Protein AF-A0AAW6RAV6-F1 (afdb_monomer_lite)

pLDDT: mean 85.06, std 20.33, range [26.58, 98.75]

Secondary structure (DSSP, 8-state):
-----------------------PPPP--PPPPS-SSPPPPHHHHHHHHHHT-GGG--SHHHHHHHHHHHHHHH-BTTBGGGHHHHHHHHHHHHHHHHHHTT--S-HHHHHHHHHHHHHHHHHHHHHHHTT----HHHHHHHHHTT-TTS-HHHHHHHHHHIIIIIIHHHHHHHTT--GGGHHHHHHHHHHHHHHHHHHHHHHHHHH----HHHHIIIII--SSS-TTSSTHHHHHHHHHHHHHHHHHHSTTTHHHHHHHHHHHHHHHHHHHHHHHHTT--

Organism: Gordonia rubripertincta (NCBI:txid36822)

Sequence (281 aa):
MNARRALCAGLAAVAVLVGGAGVLTPAANAAPASRCAPASTPETKQRLSELTDPSEIKTFDDARSTISDLRSELSKANNYLGTFPIAFDNILELVGPSIESGIYEDPEWASDLAVEVVRLYVGNLHEYVIGGKPQAHWAQAFALTTACDRSPGRVLLGQIFAHLLVDFPYALENIDTTVGHTRDFYTFGGALVDATPAIVKDVKSTYGVDLGPLFTAWFVGDLIGDSQATTLLFQSTRTAALVNSFGLQNPATRGVTVAEINALFQTSNVALDVMEKLGQI

Radius of gyration: 19.11 Å; chains: 1; bounding box: 49×48×63 Å

Structure (mmCIF, N/CA/C/O backbone):
data_AF-A0AAW6RAV6-F1
#
_entry.id   AF-A0AAW6RAV6-F1
#
loop_
_atom_site.group_PDB
_atom_site.id
_atom_site.type_symbol
_atom_site.label_atom_id
_atom_site.label_alt_id
_atom_site.label_comp_id
_atom_site.label_asym_id
_atom_site.label_entity_id
_atom_site.label_seq_id
_atom_site.pdbx_PDB_ins_code
_atom_site.Cartn_x
_atom_site.Cartn_y
_atom_site.Cartn_z
_atom_site.occupancy
_atom_site.B_iso_or_equiv
_atom_site.auth_seq_id
_atom_site.auth_comp_id
_atom_site.auth_asym_id
_atom_site.auth_atom_id
_atom_site.pdbx_PDB_model_num
ATOM 1 N N . MET A 1 1 ? -7.367 -31.579 39.987 1.00 33.66 1 MET A N 1
ATOM 2 C CA . MET A 1 1 ? -8.137 -32.164 38.864 1.00 33.66 1 MET A CA 1
ATOM 3 C C . MET A 1 1 ? -9.051 -31.065 38.323 1.00 33.66 1 MET A C 1
ATOM 5 O O . MET A 1 1 ? -10.130 -30.874 38.849 1.00 33.66 1 MET A O 1
ATOM 9 N N . ASN A 1 2 ? -8.521 -30.077 37.600 1.00 30.88 2 ASN A N 1
ATOM 10 C CA . ASN A 1 2 ? -8.256 -30.034 36.151 1.00 30.88 2 ASN A CA 1
ATOM 11 C C . ASN A 1 2 ? -9.510 -30.216 35.282 1.00 30.88 2 ASN A C 1
ATOM 13 O O . ASN A 1 2 ? -9.769 -31.304 34.787 1.00 30.88 2 ASN A O 1
ATOM 17 N N . ALA A 1 3 ? -10.207 -29.108 35.029 1.00 26.58 3 ALA A N 1
ATOM 18 C CA . ALA A 1 3 ? -11.031 -28.920 33.841 1.00 26.58 3 ALA A CA 1
ATOM 19 C C . ALA A 1 3 ? -10.648 -27.568 33.219 1.00 26.58 3 ALA A C 1
ATOM 21 O O . ALA A 1 3 ? -11.232 -26.528 33.514 1.00 26.58 3 ALA A O 1
ATOM 22 N N . ARG A 1 4 ? -9.583 -27.581 32.405 1.00 31.64 4 ARG A N 1
ATOM 23 C CA . ARG A 1 4 ? -9.228 -26.473 31.514 1.00 31.64 4 ARG A CA 1
ATOM 24 C C . ARG A 1 4 ? -10.342 -26.352 30.475 1.00 31.64 4 ARG A C 1
ATOM 26 O O . ARG A 1 4 ? -10.501 -27.240 29.643 1.00 31.64 4 ARG A O 1
ATOM 33 N N . ARG A 1 5 ? -11.113 -25.267 30.540 1.00 35.56 5 ARG A N 1
ATOM 34 C CA . ARG A 1 5 ? -11.992 -24.842 29.449 1.00 35.56 5 ARG A CA 1
ATOM 35 C C . ARG A 1 5 ? -11.107 -24.424 28.279 1.00 35.56 5 ARG A C 1
ATOM 37 O O . ARG A 1 5 ? -10.413 -23.416 28.353 1.00 35.56 5 ARG A O 1
ATOM 44 N N . ALA A 1 6 ? -11.112 -25.250 27.241 1.00 32.97 6 ALA A N 1
ATOM 45 C CA . ALA A 1 6 ? -10.635 -24.899 25.919 1.00 32.97 6 ALA A CA 1
ATOM 46 C C . ALA A 1 6 ? -11.529 -23.774 25.378 1.00 32.97 6 ALA A C 1
ATOM 48 O O . ALA A 1 6 ? -12.695 -24.006 25.059 1.00 32.97 6 ALA A O 1
ATOM 49 N N . LEU A 1 7 ? -11.005 -22.549 25.324 1.00 32.41 7 LEU A N 1
ATOM 50 C CA . LEU A 1 7 ? -11.558 -21.533 24.439 1.00 32.41 7 LEU A CA 1
ATOM 51 C C . LEU A 1 7 ? -11.137 -21.932 23.025 1.00 32.41 7 LEU A C 1
ATOM 53 O O . LEU A 1 7 ? -9.949 -21.998 22.716 1.00 32.41 7 LEU A O 1
ATOM 57 N N . CYS A 1 8 ? -12.127 -22.285 22.212 1.00 27.28 8 CYS A N 1
ATOM 58 C CA . CYS A 1 8 ? -11.951 -22.608 20.810 1.00 27.28 8 CYS A CA 1
ATOM 59 C C . CYS A 1 8 ? -11.401 -21.376 20.089 1.00 27.28 8 CYS A C 1
ATOM 61 O O . CYS A 1 8 ? -12.071 -20.348 20.011 1.00 27.28 8 CYS A O 1
ATOM 63 N N . ALA A 1 9 ? -10.178 -21.494 19.578 1.00 31.70 9 ALA A N 1
ATOM 64 C CA . ALA A 1 9 ? -9.657 -20.604 18.559 1.00 31.70 9 ALA A CA 1
ATOM 65 C C . ALA A 1 9 ? -10.518 -20.792 17.304 1.00 31.70 9 ALA A C 1
ATOM 67 O O . ALA A 1 9 ? -10.507 -21.859 16.687 1.00 31.70 9 ALA A O 1
ATOM 68 N N . GLY A 1 10 ? -11.309 -19.777 16.965 1.00 27.11 10 GLY A N 1
ATOM 69 C CA . GLY A 1 10 ? -11.949 -19.683 15.662 1.00 27.11 10 GLY A CA 1
ATOM 70 C C . GLY A 1 10 ? -10.878 -19.395 14.620 1.00 27.11 10 GLY A C 1
ATOM 71 O O . GLY A 1 10 ? -10.600 -18.240 14.334 1.00 27.11 10 GLY A O 1
ATOM 72 N N . LEU A 1 11 ? -10.252 -20.448 14.093 1.00 33.22 11 LEU A N 1
ATOM 73 C CA . LEU A 1 11 ? -9.502 -20.399 12.841 1.00 33.22 11 LEU A CA 1
ATOM 74 C C . LEU A 1 11 ? -10.515 -20.156 11.719 1.00 33.22 11 LEU A C 1
ATOM 76 O O . LEU A 1 11 ? -11.097 -21.098 11.180 1.00 33.22 11 LEU A O 1
ATOM 80 N N . ALA A 1 12 ? -10.763 -18.890 11.395 1.00 33.84 12 ALA A N 1
ATOM 81 C CA . ALA A 1 12 ? -11.417 -18.524 10.150 1.00 33.84 12 ALA A CA 1
ATOM 82 C C . ALA A 1 12 ? -10.386 -18.688 9.030 1.00 33.84 12 ALA A C 1
ATOM 84 O O . ALA A 1 12 ? -9.793 -17.724 8.573 1.00 33.84 12 ALA A O 1
ATOM 85 N N . ALA A 1 13 ? -10.147 -19.933 8.611 1.00 32.59 13 ALA A N 1
ATOM 86 C CA . ALA A 1 13 ? -9.378 -20.214 7.411 1.00 32.59 13 ALA A CA 1
ATOM 87 C C . ALA A 1 13 ? -10.133 -19.628 6.210 1.00 32.59 13 ALA A C 1
ATOM 89 O O . ALA A 1 13 ? -11.003 -20.280 5.629 1.00 32.59 13 ALA A O 1
ATOM 90 N N . VAL A 1 14 ? -9.818 -18.385 5.843 1.00 38.91 14 VAL A N 1
ATOM 91 C CA . VAL A 1 14 ? -10.223 -17.816 4.560 1.00 38.91 14 VAL A CA 1
ATOM 92 C C . VAL A 1 14 ? -9.335 -18.468 3.506 1.00 38.91 14 VAL A C 1
ATOM 94 O O . VAL A 1 14 ? -8.322 -17.932 3.064 1.00 38.91 14 VAL A O 1
ATOM 97 N N . ALA A 1 15 ? -9.707 -19.687 3.122 1.00 35.41 15 ALA A N 1
ATOM 98 C CA . ALA A 1 15 ? -9.287 -20.262 1.861 1.00 35.41 15 ALA A CA 1
ATOM 99 C C . ALA A 1 15 ? -9.923 -19.405 0.760 1.00 35.41 15 ALA A C 1
ATOM 101 O O . ALA A 1 15 ? -11.051 -19.659 0.339 1.00 35.41 15 ALA A O 1
ATOM 102 N N . VAL A 1 16 ? -9.225 -18.347 0.334 1.00 42.91 16 VAL A N 1
ATOM 103 C CA . VAL A 1 16 ? -9.568 -17.652 -0.906 1.00 42.91 16 VAL A CA 1
ATOM 104 C C . VAL A 1 16 ? -9.423 -18.687 -2.013 1.00 42.91 16 VAL A C 1
ATOM 106 O O . VAL A 1 16 ? -8.325 -19.120 -2.365 1.00 42.91 16 VAL A O 1
ATOM 109 N N . LEU A 1 17 ? -10.575 -19.156 -2.480 1.00 37.91 17 LEU A N 1
ATOM 110 C CA . LEU A 1 17 ? -10.728 -20.097 -3.570 1.00 37.91 17 LEU A CA 1
ATOM 111 C C . LEU A 1 17 ? -10.039 -19.532 -4.813 1.00 37.91 17 LEU A C 1
ATOM 113 O O . LEU A 1 17 ? -10.589 -18.697 -5.528 1.00 37.91 17 LEU A O 1
ATOM 117 N N . VAL A 1 18 ? -8.854 -20.060 -5.115 1.00 40.91 18 VAL A N 1
ATOM 118 C CA . VAL A 1 18 ? -8.341 -20.144 -6.485 1.00 40.91 18 VAL A CA 1
ATOM 119 C C . VAL A 1 18 ? -9.267 -21.116 -7.220 1.00 40.91 18 VAL A C 1
ATOM 121 O O . VAL A 1 18 ? -9.025 -22.317 -7.276 1.00 40.91 18 VAL A O 1
ATOM 124 N N . GLY A 1 19 ? -10.421 -20.623 -7.660 1.00 34.88 19 GLY A N 1
ATOM 125 C CA . GLY A 1 19 ? -11.505 -21.479 -8.141 1.00 34.88 19 GLY A CA 1
ATOM 126 C C . GLY A 1 19 ? -12.512 -20.761 -9.025 1.00 34.88 19 GLY A C 1
ATOM 127 O O . GLY A 1 19 ? -13.659 -21.178 -9.098 1.00 34.88 19 GLY A O 1
ATOM 128 N N . GLY A 1 20 ? -12.104 -19.681 -9.685 1.00 34.75 20 GLY A N 1
ATOM 129 C CA . GLY A 1 20 ? -12.866 -19.055 -10.756 1.00 34.75 20 GLY A CA 1
ATOM 130 C C . GLY A 1 20 ? -12.115 -19.218 -12.065 1.00 34.75 20 GLY A C 1
ATOM 131 O O . GLY A 1 20 ? -11.496 -18.271 -12.535 1.00 34.75 20 GLY A O 1
ATOM 132 N N . ALA A 1 21 ? -12.149 -20.413 -12.658 1.00 36.84 21 ALA A N 1
ATOM 133 C CA . ALA A 1 21 ? -11.747 -20.619 -14.048 1.00 36.84 21 ALA A CA 1
ATOM 134 C C . ALA A 1 21 ? -12.806 -20.008 -14.987 1.00 36.84 21 ALA A C 1
ATOM 136 O O . ALA A 1 21 ? -13.456 -20.702 -15.763 1.00 36.84 21 ALA A O 1
ATOM 137 N N . GLY A 1 22 ? -13.023 -18.698 -14.876 1.00 38.97 22 GLY A N 1
ATOM 138 C CA . GLY A 1 22 ? -13.571 -17.923 -15.972 1.00 38.97 22 GLY A CA 1
ATOM 139 C C . GLY A 1 22 ? -12.496 -17.839 -17.044 1.00 38.97 22 GLY A C 1
ATOM 140 O O . GLY A 1 22 ? -11.323 -17.630 -16.733 1.00 38.97 22 GLY A O 1
ATOM 141 N N . VAL A 1 23 ? -12.872 -18.044 -18.303 1.00 37.38 23 VAL A N 1
ATOM 142 C CA . VAL A 1 23 ? -11.979 -17.821 -19.440 1.00 37.38 23 VAL A CA 1
ATOM 143 C C . VAL A 1 23 ? -11.719 -16.316 -19.517 1.00 37.38 23 VAL A C 1
ATOM 145 O O . VAL A 1 23 ? -12.416 -15.592 -20.220 1.00 37.38 23 VAL A O 1
ATOM 148 N N . LEU A 1 24 ? -10.755 -15.830 -18.736 1.00 48.53 24 LEU A N 1
ATOM 149 C CA . LEU A 1 24 ? -10.194 -14.504 -18.928 1.00 48.53 24 LEU A CA 1
ATOM 150 C C . LEU A 1 24 ? -9.525 -14.535 -20.300 1.00 48.53 24 LEU A C 1
ATOM 152 O O . LEU A 1 24 ? -8.624 -15.341 -20.545 1.00 48.53 24 LEU A O 1
ATOM 156 N N . THR A 1 25 ? -10.013 -13.707 -21.221 1.00 47.62 25 THR A N 1
ATOM 157 C CA . THR A 1 25 ? -9.296 -13.443 -22.467 1.00 47.62 25 THR A CA 1
ATOM 158 C C . THR A 1 25 ? -7.885 -12.998 -22.101 1.00 47.62 25 THR A C 1
ATOM 160 O O . THR A 1 25 ? -7.769 -12.111 -21.250 1.00 47.62 25 THR A O 1
ATOM 163 N N . PRO A 1 26 ? -6.833 -13.593 -22.691 1.00 48.34 26 PRO A N 1
ATOM 164 C CA . PRO A 1 26 ? -5.464 -13.226 -22.365 1.00 48.34 26 PRO A CA 1
ATOM 165 C C . PRO A 1 26 ? -5.306 -11.716 -22.531 1.00 48.34 26 PRO A C 1
ATOM 167 O O . PRO A 1 26 ? -5.607 -11.171 -23.600 1.00 48.34 26 PRO A O 1
ATOM 170 N N . ALA A 1 27 ? -4.880 -11.042 -21.461 1.00 53.62 27 ALA A N 1
ATOM 171 C CA . ALA A 1 27 ? -4.420 -9.672 -21.584 1.00 53.62 27 ALA A CA 1
ATOM 172 C C . ALA A 1 27 ? -3.212 -9.712 -22.525 1.00 53.62 27 ALA A C 1
ATOM 174 O O . ALA A 1 27 ? -2.441 -10.674 -22.520 1.00 53.62 27 ALA A O 1
ATOM 175 N N . A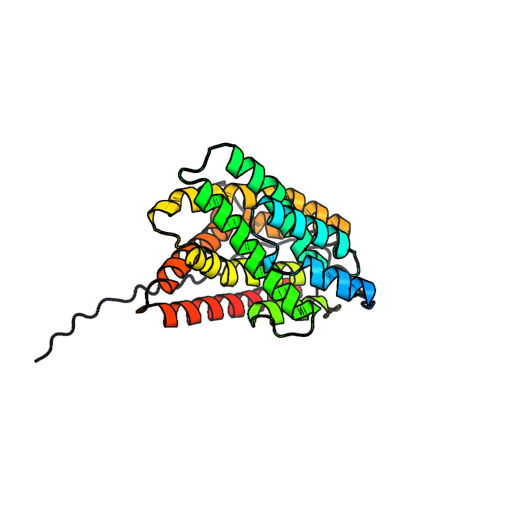LA A 1 28 ? -3.072 -8.722 -23.405 1.00 47.56 28 ALA A N 1
ATOM 176 C CA . ALA A 1 28 ? -1.913 -8.671 -24.282 1.00 47.56 28 ALA A CA 1
ATOM 177 C C . ALA A 1 28 ? -0.649 -8.670 -23.408 1.00 47.56 28 ALA A C 1
ATOM 179 O O . ALA A 1 28 ? -0.388 -7.685 -22.719 1.00 47.56 28 ALA A O 1
ATOM 180 N N . ASN A 1 29 ? 0.099 -9.780 -23.416 1.00 53.25 29 ASN A N 1
ATOM 181 C CA . ASN A 1 29 ? 1.372 -9.880 -22.715 1.00 53.25 29 ASN A CA 1
ATOM 182 C C . ASN A 1 29 ? 2.253 -8.732 -23.205 1.00 53.25 29 ASN A C 1
ATOM 184 O O . ASN A 1 29 ? 2.660 -8.712 -24.372 1.00 53.25 29 ASN A O 1
ATOM 188 N N . ALA A 1 30 ? 2.531 -7.764 -22.332 1.00 56.75 30 ALA A N 1
ATOM 189 C CA . ALA A 1 30 ? 3.561 -6.786 -22.624 1.00 56.75 30 ALA A CA 1
ATOM 190 C C . ALA A 1 30 ? 4.868 -7.560 -22.828 1.00 56.75 30 ALA A C 1
ATOM 192 O O . ALA A 1 30 ? 5.236 -8.403 -22.008 1.00 56.75 30 ALA A O 1
ATOM 193 N N . ALA A 1 31 ? 5.540 -7.327 -23.957 1.00 57.78 31 ALA A N 1
ATOM 194 C CA . ALA A 1 31 ? 6.841 -7.932 -24.200 1.00 57.78 31 ALA A CA 1
ATOM 195 C C . ALA A 1 31 ? 7.797 -7.568 -23.045 1.00 57.78 31 ALA A C 1
ATOM 197 O O . ALA A 1 31 ? 7.719 -6.435 -22.556 1.00 57.78 31 ALA A O 1
ATOM 198 N N . PRO A 1 32 ? 8.701 -8.478 -22.629 1.00 61.47 32 PRO A N 1
ATOM 199 C CA . PRO A 1 32 ? 9.667 -8.199 -21.571 1.00 61.47 32 PRO A CA 1
ATOM 200 C C . PRO A 1 32 ? 10.381 -6.870 -21.817 1.00 61.47 32 PRO A C 1
ATOM 202 O O . PRO A 1 32 ? 10.875 -6.614 -22.924 1.00 61.47 32 PRO A O 1
ATOM 205 N N . ALA A 1 33 ? 10.428 -6.009 -20.803 1.00 67.25 33 ALA A N 1
ATOM 206 C CA . ALA A 1 33 ? 11.079 -4.718 -20.943 1.00 67.25 33 ALA A CA 1
ATOM 207 C C . ALA A 1 33 ? 12.600 -4.906 -20.966 1.00 67.25 33 ALA A C 1
ATOM 209 O O . ALA A 1 33 ? 13.177 -5.616 -20.148 1.00 67.25 33 ALA A O 1
ATOM 210 N N . SER A 1 34 ? 13.291 -4.209 -21.868 1.00 71.50 34 SER A N 1
ATOM 211 C CA . SER A 1 34 ? 14.762 -4.196 -21.869 1.00 71.50 34 SER A CA 1
ATOM 212 C C . SER A 1 34 ? 15.345 -3.405 -20.691 1.00 71.50 34 SER A C 1
ATOM 214 O O . SER A 1 34 ? 16.521 -3.567 -20.363 1.00 71.50 34 SER A O 1
ATOM 216 N N . ARG A 1 35 ? 14.534 -2.539 -20.062 1.00 80.69 35 ARG A N 1
ATOM 217 C CA . ARG A 1 35 ? 14.844 -1.782 -18.841 1.00 80.69 35 ARG A CA 1
ATOM 218 C C . ARG A 1 35 ? 13.571 -1.550 -18.029 1.00 80.69 35 ARG A C 1
ATOM 220 O O . ARG A 1 35 ? 12.611 -1.001 -18.558 1.00 80.69 35 ARG A O 1
ATOM 227 N N . CYS A 1 36 ? 13.614 -1.914 -16.754 1.00 88.38 36 CYS A N 1
ATOM 228 C CA . CYS A 1 36 ? 12.524 -1.751 -15.789 1.00 88.38 36 CYS A CA 1
ATOM 229 C C . CYS A 1 36 ? 12.961 -1.053 -14.488 1.00 88.38 36 CYS A C 1
ATOM 231 O O . CYS A 1 36 ? 12.123 -0.692 -13.671 1.00 88.38 36 CYS A O 1
ATOM 233 N N . ALA A 1 37 ? 14.265 -0.827 -14.316 1.00 88.81 37 ALA A N 1
ATOM 234 C CA . ALA A 1 37 ? 14.847 -0.059 -13.227 1.00 88.81 37 ALA A CA 1
ATOM 235 C C . ALA A 1 37 ? 15.910 0.877 -13.830 1.00 88.81 37 ALA A C 1
ATOM 237 O O . ALA A 1 37 ? 16.974 0.405 -14.251 1.00 88.81 37 ALA A O 1
ATOM 238 N N . PRO A 1 38 ? 15.633 2.185 -13.976 1.00 84.88 38 PRO A N 1
ATOM 239 C CA . PRO A 1 38 ? 16.609 3.111 -14.530 1.00 84.88 38 PRO A CA 1
ATOM 240 C C . PRO A 1 38 ? 17.819 3.225 -13.595 1.00 84.88 38 PRO A C 1
ATOM 242 O O . PRO A 1 38 ? 17.706 3.069 -12.379 1.00 84.88 38 PRO A O 1
ATOM 245 N N . ALA A 1 39 ? 18.992 3.522 -14.160 1.00 82.00 39 ALA A N 1
ATOM 246 C CA . ALA A 1 39 ? 20.171 3.803 -13.350 1.00 82.00 39 ALA A CA 1
ATOM 247 C C . ALA A 1 39 ? 19.901 5.030 -12.469 1.00 82.00 39 ALA A C 1
ATOM 249 O O . ALA A 1 39 ? 19.547 6.094 -12.975 1.00 82.00 39 ALA A O 1
ATOM 250 N N . SER A 1 40 ? 20.075 4.877 -11.159 1.00 82.88 40 SER A N 1
ATOM 251 C CA . SER A 1 40 ? 19.883 5.980 -10.224 1.00 82.88 40 SER A CA 1
ATOM 252 C C . SER A 1 40 ? 21.120 6.873 -10.190 1.00 82.88 40 SER A C 1
ATOM 254 O O . SER A 1 40 ? 22.232 6.376 -9.991 1.00 82.88 40 SER A O 1
ATOM 256 N N . THR A 1 41 ? 20.932 8.187 -10.323 1.00 87.38 41 THR A N 1
ATOM 257 C CA . THR A 1 41 ? 21.996 9.176 -10.083 1.00 87.38 41 THR A CA 1
ATOM 258 C C . THR A 1 41 ? 22.069 9.532 -8.593 1.00 87.38 41 THR A C 1
ATOM 260 O O . THR A 1 41 ? 21.108 9.256 -7.864 1.00 87.38 41 THR A O 1
ATOM 263 N N . PRO A 1 42 ? 23.179 10.119 -8.103 1.00 89.12 42 PRO A N 1
ATOM 264 C CA . PRO A 1 42 ? 23.256 10.637 -6.736 1.00 89.12 42 PRO A CA 1
ATOM 265 C C . PRO A 1 42 ? 22.129 11.623 -6.407 1.00 89.12 42 PRO A C 1
ATOM 267 O O . PRO A 1 42 ? 21.542 11.532 -5.334 1.00 89.12 42 PRO A O 1
ATOM 270 N N . GLU A 1 43 ? 21.769 12.492 -7.351 1.00 89.06 43 GLU A N 1
ATOM 271 C CA . GLU A 1 43 ? 20.707 13.490 -7.192 1.00 89.06 43 GLU A CA 1
ATOM 272 C C . GLU A 1 43 ? 19.338 12.819 -7.053 1.00 89.06 43 GLU A C 1
ATOM 274 O O . GLU A 1 43 ? 18.581 13.149 -6.145 1.00 89.06 43 GLU A O 1
ATOM 279 N N . THR A 1 44 ? 19.031 11.824 -7.897 1.00 89.19 44 THR A N 1
ATOM 280 C CA . THR A 1 44 ? 17.783 11.056 -7.772 1.00 89.19 44 THR A CA 1
ATOM 281 C C . THR A 1 44 ? 17.736 10.271 -6.462 1.00 89.19 44 THR A C 1
ATOM 283 O O . THR A 1 44 ? 16.684 10.218 -5.834 1.00 89.19 44 THR A O 1
ATOM 286 N N . LYS A 1 45 ? 18.858 9.690 -6.007 1.00 89.94 45 LYS A N 1
ATOM 287 C CA . LYS A 1 45 ? 18.906 8.995 -4.708 1.00 89.94 45 LYS A CA 1
ATOM 288 C C . LYS A 1 45 ? 18.639 9.946 -3.553 1.00 89.94 45 LYS A C 1
ATOM 290 O O . LYS A 1 45 ? 17.844 9.613 -2.685 1.00 89.94 45 LYS A O 1
ATOM 295 N N . GLN A 1 46 ? 19.281 11.113 -3.558 1.00 93.94 46 GLN A N 1
ATOM 296 C CA . GLN A 1 46 ? 19.073 12.123 -2.530 1.00 93.94 46 GLN A CA 1
ATOM 297 C C . GLN A 1 46 ? 17.611 12.584 -2.519 1.00 93.94 46 GLN A C 1
ATOM 299 O O . GLN A 1 46 ? 16.955 12.502 -1.482 1.00 93.94 46 GLN A O 1
ATOM 304 N N . ARG A 1 47 ? 17.070 12.964 -3.682 1.00 94.56 47 ARG A N 1
ATOM 305 C CA . ARG A 1 47 ? 15.674 13.396 -3.811 1.00 94.56 47 ARG A CA 1
ATOM 306 C C . ARG A 1 47 ? 14.697 12.334 -3.314 1.00 94.56 47 ARG A C 1
ATOM 308 O O . ARG A 1 47 ? 13.788 12.659 -2.560 1.00 94.56 47 ARG A O 1
ATOM 315 N N . LEU A 1 48 ? 14.884 11.072 -3.708 1.00 95.31 48 LEU A N 1
ATOM 316 C CA . LEU A 1 48 ? 14.027 9.984 -3.240 1.00 95.31 48 LEU A CA 1
ATOM 317 C C . LEU A 1 48 ? 14.205 9.725 -1.743 1.00 95.31 48 LEU A C 1
ATOM 319 O O . LEU A 1 48 ? 13.216 9.438 -1.086 1.00 95.31 48 LEU A O 1
ATOM 323 N N . SER A 1 49 ? 15.414 9.844 -1.186 1.00 95.62 49 SER A N 1
ATOM 324 C CA . SER A 1 49 ? 15.626 9.669 0.257 1.00 95.62 49 SER A CA 1
ATOM 325 C C . SER A 1 49 ? 14.890 10.727 1.080 1.00 95.62 49 SER A C 1
ATOM 327 O O . SER A 1 49 ? 14.252 10.376 2.063 1.00 95.62 49 SER A O 1
ATOM 329 N N . GLU A 1 50 ? 14.899 11.986 0.631 1.00 95.62 50 GLU A N 1
ATOM 330 C CA . GLU A 1 50 ? 14.160 13.088 1.261 1.00 95.62 50 GLU A CA 1
ATOM 331 C C . GLU A 1 50 ? 12.647 12.887 1.119 1.00 95.62 50 GLU A C 1
ATOM 333 O O . GLU A 1 50 ? 11.907 12.971 2.091 1.00 95.62 50 GLU A O 1
ATOM 338 N N . LEU A 1 51 ? 12.185 12.558 -0.090 1.00 96.12 51 LEU A N 1
ATOM 339 C CA . LEU A 1 51 ? 10.764 12.364 -0.378 1.00 96.12 51 LEU A CA 1
ATOM 340 C C . LEU A 1 51 ? 10.160 11.163 0.362 1.00 96.12 51 LEU A C 1
ATOM 342 O O . LEU A 1 51 ? 8.956 11.116 0.600 1.00 96.12 51 LEU A O 1
ATOM 346 N N . THR A 1 52 ? 10.987 10.175 0.693 1.00 97.31 52 THR A N 1
ATOM 347 C CA . THR A 1 52 ? 10.544 8.964 1.382 1.00 97.31 52 THR A CA 1
ATOM 348 C C . THR A 1 52 ? 10.761 9.011 2.886 1.00 97.31 52 THR A C 1
ATOM 350 O O . THR A 1 52 ? 10.518 8.004 3.532 1.00 97.31 52 THR A O 1
ATOM 353 N N . ASP A 1 53 ? 11.196 10.125 3.479 1.00 95.62 53 ASP A N 1
ATOM 354 C CA . ASP A 1 53 ? 11.320 10.207 4.937 1.00 95.62 53 ASP A CA 1
ATOM 355 C C . ASP A 1 53 ? 9.929 10.093 5.604 1.00 95.62 53 ASP A C 1
ATOM 357 O O . ASP A 1 53 ? 9.103 11.005 5.487 1.00 95.62 53 ASP A O 1
ATOM 361 N N . PRO A 1 54 ? 9.625 8.994 6.326 1.00 94.19 54 PRO A N 1
ATOM 362 C CA . PRO A 1 54 ? 8.301 8.795 6.910 1.00 94.19 54 PRO A CA 1
ATOM 363 C C . PRO A 1 54 ? 8.023 9.740 8.091 1.00 94.19 54 PRO A C 1
ATOM 365 O O . PRO A 1 54 ? 6.880 9.834 8.548 1.00 94.19 54 PRO A O 1
ATOM 368 N N . SER A 1 55 ? 9.039 10.429 8.623 1.00 95.50 55 SER A N 1
ATOM 369 C CA . SER A 1 55 ? 8.863 11.407 9.702 1.00 95.50 55 SER A CA 1
ATOM 370 C C . SER A 1 55 ? 8.194 12.702 9.231 1.00 95.50 55 SER A C 1
ATOM 372 O O . SER A 1 55 ? 7.604 13.411 10.051 1.00 95.50 55 SER A O 1
ATOM 374 N N . GLU A 1 56 ? 8.196 12.958 7.921 1.00 95.44 56 GLU A N 1
ATOM 375 C CA . GLU A 1 56 ? 7.538 14.113 7.304 1.00 95.44 56 GLU A CA 1
ATOM 376 C C . GLU A 1 56 ? 6.036 13.892 7.058 1.00 95.44 56 GLU A C 1
ATOM 378 O O . GLU A 1 56 ? 5.302 14.846 6.830 1.00 95.44 56 GLU A O 1
ATOM 383 N N . ILE A 1 57 ? 5.540 12.656 7.179 1.00 97.75 57 ILE A N 1
ATOM 384 C CA . ILE A 1 57 ? 4.137 12.314 6.907 1.00 97.75 57 ILE A CA 1
ATOM 385 C C . ILE A 1 57 ? 3.332 12.351 8.207 1.00 97.75 57 ILE A C 1
ATOM 387 O O . ILE A 1 57 ? 3.289 11.361 8.946 1.00 97.75 57 ILE A O 1
ATOM 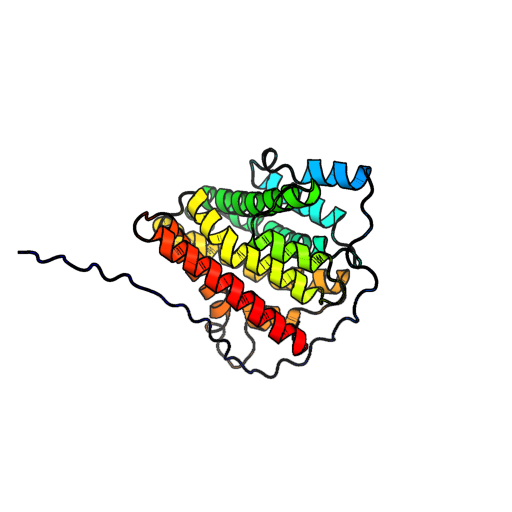391 N N . LYS A 1 58 ? 2.721 13.500 8.512 1.00 96.38 58 LYS A N 1
ATOM 392 C CA . LYS A 1 58 ? 1.985 13.732 9.772 1.00 96.38 58 LYS A CA 1
ATOM 393 C C . LYS A 1 58 ? 0.490 13.903 9.556 1.00 96.38 58 LYS A C 1
ATOM 395 O O . LYS A 1 58 ? -0.291 13.624 10.456 1.00 96.38 58 LYS A O 1
ATOM 400 N N . THR A 1 59 ? 0.108 14.380 8.381 1.00 97.38 59 THR A N 1
ATOM 401 C CA . THR A 1 59 ? -1.272 14.672 8.006 1.00 97.38 59 THR A CA 1
ATOM 402 C C . THR A 1 59 ? -1.639 13.965 6.709 1.00 97.38 59 THR A C 1
ATOM 404 O O . THR A 1 59 ? -0.772 13.501 5.962 1.00 97.38 59 THR A O 1
ATOM 407 N N . PHE A 1 60 ? -2.939 13.901 6.416 1.00 96.88 60 PHE A N 1
ATOM 408 C CA . PHE A 1 60 ? -3.417 13.373 5.142 1.00 96.88 60 PHE A CA 1
ATOM 409 C C . PHE A 1 60 ? -2.879 14.174 3.944 1.00 96.88 60 PHE A C 1
ATOM 411 O O . PHE A 1 60 ? -2.547 13.589 2.914 1.00 96.88 60 PHE A O 1
ATOM 418 N N . ASP A 1 61 ? -2.728 15.494 4.084 1.00 97.50 61 ASP A N 1
ATOM 419 C CA . ASP A 1 61 ? -2.153 16.334 3.032 1.00 97.50 61 ASP A CA 1
ATOM 420 C C . ASP A 1 61 ? -0.676 16.019 2.777 1.00 97.50 61 ASP A C 1
ATOM 422 O O . ASP A 1 61 ? -0.277 15.930 1.613 1.00 97.50 61 ASP A O 1
ATOM 426 N N . ASP A 1 62 ? 0.115 15.773 3.830 1.00 98.00 62 ASP A N 1
ATOM 427 C CA . ASP A 1 62 ? 1.502 15.314 3.677 1.00 98.00 62 ASP A CA 1
ATOM 428 C C . ASP A 1 62 ? 1.529 13.975 2.934 1.00 98.00 62 ASP A C 1
ATOM 430 O O . ASP A 1 62 ? 2.248 13.812 1.951 1.00 98.00 62 ASP A O 1
ATOM 434 N N . ALA A 1 63 ? 0.682 13.031 3.356 1.00 97.94 63 ALA A N 1
ATOM 435 C CA . ALA A 1 63 ? 0.587 11.704 2.761 1.00 97.94 63 ALA A CA 1
ATOM 436 C C . ALA A 1 63 ? 0.237 11.768 1.263 1.00 97.94 63 ALA A C 1
ATOM 438 O O . ALA A 1 63 ? 0.913 11.153 0.432 1.00 97.94 63 ALA A O 1
ATOM 439 N N . ARG A 1 64 ? -0.775 12.564 0.902 1.00 97.56 64 ARG A N 1
ATOM 440 C CA . ARG A 1 64 ? -1.193 12.787 -0.487 1.00 97.56 64 ARG A CA 1
ATOM 441 C C . ARG A 1 64 ? -0.096 13.463 -1.304 1.00 97.56 64 ARG A C 1
ATOM 443 O O . ARG A 1 64 ? 0.186 13.022 -2.417 1.00 97.56 64 ARG A O 1
ATOM 450 N N . SER A 1 65 ? 0.546 14.498 -0.760 1.00 97.94 65 SER A N 1
ATOM 451 C CA . SER A 1 65 ? 1.638 15.196 -1.445 1.00 97.94 65 SER A CA 1
ATOM 452 C C . SER A 1 65 ? 2.824 14.267 -1.698 1.00 97.94 65 SER A C 1
ATOM 454 O O . SER A 1 65 ? 3.334 14.225 -2.815 1.00 97.94 65 SER A O 1
ATOM 456 N N . THR A 1 66 ? 3.231 13.476 -0.700 1.00 98.31 66 THR A N 1
ATOM 457 C CA . THR A 1 66 ? 4.333 12.518 -0.828 1.00 98.31 66 THR A CA 1
ATOM 458 C C . THR A 1 66 ? 4.058 11.480 -1.914 1.00 98.31 66 THR A C 1
ATOM 460 O O . THR A 1 66 ? 4.928 11.214 -2.744 1.00 98.31 66 THR A O 1
ATOM 463 N N . ILE A 1 67 ? 2.856 10.899 -1.952 1.00 98.38 67 ILE A N 1
ATOM 464 C CA . ILE A 1 67 ? 2.503 9.895 -2.965 1.00 98.38 67 ILE A CA 1
ATOM 465 C C . ILE A 1 67 ? 2.416 10.506 -4.372 1.00 98.38 67 ILE A C 1
ATOM 467 O O . ILE A 1 67 ? 2.953 9.913 -5.312 1.00 98.38 67 ILE A O 1
ATOM 471 N N . SER A 1 68 ? 1.833 11.698 -4.518 1.00 98.12 68 SER A N 1
ATOM 472 C CA . SER A 1 68 ? 1.790 12.435 -5.790 1.00 98.12 68 SER A CA 1
ATOM 473 C C . SER A 1 68 ? 3.200 12.741 -6.317 1.00 98.12 68 SER A C 1
ATOM 475 O O . SER A 1 68 ? 3.515 12.499 -7.487 1.00 98.12 68 SER A O 1
ATOM 477 N N . ASP A 1 69 ? 4.097 13.210 -5.449 1.00 97.94 69 ASP A N 1
ATOM 478 C CA . ASP A 1 69 ? 5.494 13.467 -5.805 1.00 97.94 69 ASP A CA 1
ATOM 479 C C . ASP A 1 69 ? 6.221 12.169 -6.194 1.00 97.94 69 ASP A C 1
ATOM 481 O O . ASP A 1 69 ? 6.930 12.129 -7.204 1.00 97.94 69 ASP A O 1
ATOM 485 N N . LEU A 1 70 ? 6.004 11.072 -5.457 1.00 97.88 70 LEU A N 1
ATOM 486 C CA . LEU A 1 70 ? 6.578 9.763 -5.787 1.00 97.88 70 LEU A CA 1
ATOM 487 C C . LEU A 1 70 ? 6.082 9.264 -7.141 1.00 97.88 70 LEU A C 1
ATOM 489 O O . LEU A 1 70 ? 6.869 8.738 -7.933 1.00 97.88 70 LEU A O 1
ATOM 493 N N . ARG A 1 71 ? 4.795 9.451 -7.437 1.00 97.44 71 ARG A N 1
ATOM 494 C CA . ARG A 1 71 ? 4.225 9.134 -8.743 1.00 97.44 71 ARG A CA 1
ATOM 495 C C . ARG A 1 71 ? 4.930 9.927 -9.838 1.00 97.44 71 ARG A C 1
ATOM 497 O O . ARG A 1 71 ? 5.352 9.313 -10.817 1.00 97.44 71 ARG A O 1
ATOM 504 N N . SER A 1 72 ? 5.098 11.237 -9.673 1.00 95.94 72 SER A N 1
ATOM 505 C CA . SER A 1 72 ? 5.785 12.102 -10.643 1.00 95.94 72 SER A CA 1
ATOM 506 C C . SER A 1 72 ? 7.225 11.643 -10.922 1.00 95.94 72 SER A C 1
ATOM 508 O O . SER A 1 72 ? 7.651 11.533 -12.076 1.00 95.94 72 SER A O 1
ATOM 510 N N . GLU A 1 73 ? 7.968 11.287 -9.874 1.00 94.69 73 GLU A N 1
ATOM 511 C CA . GLU A 1 73 ? 9.370 10.876 -9.993 1.00 94.69 73 GLU A CA 1
ATOM 512 C C . GLU A 1 73 ? 9.536 9.481 -10.619 1.00 94.69 73 GLU A C 1
ATOM 514 O O . GLU A 1 73 ? 10.444 9.244 -11.437 1.00 94.69 73 GLU A O 1
ATOM 519 N N . LEU A 1 74 ? 8.660 8.543 -10.241 1.00 95.75 74 LEU A N 1
ATOM 520 C CA . LEU A 1 74 ? 8.850 7.115 -10.489 1.00 95.75 74 LEU A CA 1
ATOM 521 C C . LEU A 1 74 ? 8.045 6.562 -11.671 1.00 95.75 74 LEU A C 1
ATOM 523 O O . LEU A 1 74 ? 8.481 5.574 -12.261 1.00 95.75 74 LEU A O 1
ATOM 527 N N . SER A 1 75 ? 6.918 7.169 -12.050 1.00 93.50 75 SER A N 1
ATOM 528 C CA . SER A 1 75 ? 5.958 6.599 -13.018 1.00 93.50 75 SER A CA 1
ATOM 529 C C . SER A 1 75 ? 6.400 6.780 -14.469 1.00 93.50 75 SER A C 1
ATOM 531 O O . SER A 1 75 ? 5.858 7.579 -15.230 1.00 93.50 75 SER A O 1
ATOM 533 N N . LYS A 1 76 ? 7.430 6.032 -14.859 1.00 93.06 76 LYS A N 1
ATOM 534 C CA . LYS A 1 76 ? 8.004 6.017 -16.210 1.00 93.06 76 LYS A CA 1
ATOM 535 C C . LYS A 1 76 ? 7.900 4.602 -16.762 1.00 93.06 76 LYS A C 1
ATOM 537 O O . LYS A 1 76 ? 8.104 3.646 -16.020 1.00 93.06 76 LYS A O 1
ATOM 542 N N . ALA A 1 77 ? 7.672 4.457 -18.069 1.00 90.12 77 ALA A N 1
ATOM 543 C CA . ALA A 1 77 ? 7.507 3.149 -18.719 1.00 90.12 77 ALA A CA 1
ATOM 544 C C . ALA A 1 77 ? 8.646 2.150 -18.420 1.00 90.12 77 ALA A C 1
ATOM 546 O O . ALA A 1 77 ? 8.431 0.943 -18.390 1.00 90.12 77 ALA A O 1
ATOM 547 N N . ASN A 1 78 ? 9.859 2.656 -18.175 1.00 91.69 78 ASN A N 1
ATOM 548 C CA . ASN A 1 78 ? 11.057 1.878 -17.860 1.00 91.69 78 ASN A CA 1
ATOM 549 C C . ASN A 1 78 ? 11.423 1.850 -16.362 1.00 91.69 78 ASN A C 1
ATOM 551 O O . ASN A 1 78 ? 12.561 1.511 -16.036 1.00 91.69 78 ASN A O 1
ATOM 555 N N . ASN A 1 79 ? 10.509 2.246 -15.471 1.00 94.94 79 ASN A N 1
ATOM 556 C CA . ASN A 1 79 ? 10.695 2.261 -14.023 1.00 94.94 79 ASN A CA 1
ATOM 557 C C . ASN A 1 79 ? 9.496 1.617 -13.313 1.00 94.94 79 ASN A C 1
ATOM 559 O O . ASN A 1 79 ? 8.462 2.248 -13.090 1.00 94.94 79 ASN A O 1
ATOM 563 N N . TYR A 1 80 ? 9.635 0.347 -12.950 1.00 96.06 80 TYR A N 1
ATOM 564 C CA . TYR A 1 80 ? 8.568 -0.438 -12.336 1.00 96.06 80 TYR A CA 1
ATOM 565 C C . TYR A 1 80 ? 8.343 -0.101 -10.861 1.00 96.06 80 TYR A C 1
ATOM 567 O O . TYR A 1 80 ? 7.275 -0.406 -10.333 1.00 96.06 80 TYR A O 1
ATOM 575 N N . LEU A 1 81 ? 9.275 0.612 -10.216 1.00 95.94 81 LEU A N 1
ATOM 576 C CA . LEU A 1 81 ? 9.068 1.143 -8.866 1.00 95.94 81 LEU A CA 1
ATOM 577 C C . LEU A 1 81 ? 7.890 2.134 -8.813 1.00 95.94 81 LEU A C 1
ATOM 579 O O . LEU A 1 81 ? 7.269 2.287 -7.767 1.00 95.94 81 LEU A O 1
ATOM 583 N N . GLY A 1 82 ? 7.555 2.762 -9.947 1.00 96.12 82 GLY A N 1
ATOM 584 C CA . GLY A 1 82 ? 6.422 3.679 -10.088 1.00 96.12 82 GLY A CA 1
ATOM 585 C C . GLY A 1 82 ? 5.054 3.017 -10.256 1.00 96.12 82 GLY A C 1
ATOM 586 O O . GLY A 1 82 ? 4.053 3.724 -10.222 1.00 96.12 82 GLY A O 1
ATOM 587 N N . THR A 1 83 ? 4.973 1.689 -10.399 1.00 96.25 83 THR A N 1
ATOM 588 C CA . THR A 1 83 ? 3.679 1.022 -10.625 1.00 96.25 83 THR A CA 1
ATOM 589 C C . THR A 1 83 ? 2.723 1.221 -9.444 1.00 96.25 83 THR A C 1
ATOM 591 O O . THR A 1 83 ? 1.579 1.624 -9.656 1.00 96.25 83 THR A O 1
ATOM 594 N N . PHE A 1 84 ? 3.188 1.026 -8.206 1.00 97.69 84 PHE A N 1
ATOM 595 C CA . PHE A 1 84 ? 2.367 1.239 -7.009 1.00 97.69 84 PHE A CA 1
ATOM 596 C C . PHE A 1 84 ? 2.019 2.712 -6.718 1.00 97.69 84 PHE A C 1
ATOM 598 O O . PHE A 1 84 ? 0.842 2.968 -6.471 1.00 97.69 84 PHE A O 1
ATOM 605 N N . PRO A 1 85 ? 2.940 3.699 -6.815 1.00 97.88 85 PRO A N 1
ATOM 606 C CA . PRO A 1 85 ? 2.589 5.118 -6.714 1.00 97.88 85 PRO A CA 1
ATOM 607 C C . PRO A 1 85 ? 1.440 5.565 -7.625 1.00 97.88 85 PRO A C 1
ATOM 609 O O . PRO A 1 85 ? 0.593 6.320 -7.166 1.00 97.88 85 PRO A O 1
ATOM 612 N N . ILE A 1 86 ? 1.347 5.074 -8.873 1.00 96.12 86 ILE A N 1
ATOM 613 C CA . ILE A 1 86 ? 0.187 5.370 -9.741 1.00 96.12 86 ILE A CA 1
ATOM 614 C C . ILE A 1 86 ? -1.116 4.907 -9.091 1.00 96.12 86 ILE A C 1
ATOM 616 O O . ILE A 1 86 ? -2.095 5.652 -9.072 1.00 96.12 86 ILE A O 1
ATOM 620 N N . ALA A 1 87 ? -1.147 3.664 -8.608 1.00 94.12 87 ALA A N 1
ATOM 621 C CA . ALA A 1 87 ? -2.352 3.102 -8.018 1.00 94.12 87 ALA A CA 1
ATOM 622 C C . ALA A 1 87 ? -2.731 3.832 -6.725 1.00 94.12 87 ALA A C 1
ATOM 624 O O . ALA A 1 87 ? -3.898 4.153 -6.517 1.00 94.12 87 ALA A O 1
ATOM 625 N N . PHE A 1 88 ? -1.740 4.121 -5.881 1.00 96.62 88 PHE A N 1
ATOM 626 C CA . PHE A 1 88 ? -1.961 4.734 -4.580 1.00 96.62 88 PHE A CA 1
ATOM 627 C C . PHE A 1 88 ? -2.425 6.191 -4.702 1.00 96.62 88 PHE A C 1
ATOM 629 O O . PHE A 1 88 ? -3.368 6.589 -4.027 1.00 96.62 88 PHE A O 1
ATOM 636 N N . ASP A 1 89 ? -1.833 6.961 -5.613 1.00 97.81 89 ASP A N 1
ATOM 637 C CA . ASP A 1 89 ? -2.215 8.354 -5.858 1.00 97.81 89 ASP A CA 1
ATOM 638 C C . ASP A 1 89 ? -3.678 8.473 -6.313 1.00 97.81 89 ASP A C 1
ATOM 640 O O . ASP A 1 89 ? -4.456 9.208 -5.713 1.00 97.81 89 ASP A O 1
ATOM 644 N N . ASN A 1 90 ? -4.094 7.641 -7.278 1.00 96.44 90 ASN A N 1
ATOM 645 C CA . ASN A 1 90 ? -5.488 7.567 -7.732 1.00 96.44 90 ASN A CA 1
ATOM 646 C C . ASN A 1 90 ? -6.476 7.225 -6.597 1.00 96.44 90 ASN A C 1
ATOM 648 O O . ASN A 1 90 ? -7.620 7.674 -6.616 1.00 96.44 90 ASN A O 1
ATOM 652 N N . ILE A 1 91 ? -6.062 6.425 -5.608 1.00 94.56 91 ILE A N 1
ATOM 653 C CA . ILE A 1 91 ? -6.885 6.133 -4.424 1.00 94.56 91 ILE A CA 1
ATOM 654 C C . ILE A 1 91 ? -6.974 7.370 -3.523 1.00 94.56 91 ILE A C 1
ATOM 656 O O . ILE A 1 91 ? -8.068 7.745 -3.099 1.00 94.56 91 ILE A O 1
ATOM 660 N N . LEU A 1 92 ? -5.845 8.023 -3.234 1.00 95.94 92 LEU A N 1
ATOM 661 C CA . LEU A 1 92 ? -5.803 9.181 -2.337 1.00 95.94 92 LEU A CA 1
ATOM 662 C C . LEU A 1 92 ? -6.546 10.400 -2.901 1.00 95.94 92 LEU A C 1
ATOM 664 O O . LEU A 1 92 ? -7.130 11.156 -2.121 1.00 95.94 92 LEU A O 1
ATOM 668 N N . GLU A 1 93 ? -6.609 10.550 -4.228 1.00 95.69 93 GLU A N 1
ATOM 669 C CA . GLU A 1 93 ? -7.448 11.555 -4.898 1.00 95.69 93 GLU A CA 1
ATOM 670 C C . GLU A 1 93 ? -8.939 11.427 -4.541 1.00 95.69 93 GLU A C 1
ATOM 672 O O . GLU A 1 93 ? -9.647 12.434 -4.529 1.00 95.69 93 GLU A O 1
ATOM 677 N N . LEU A 1 94 ? -9.419 10.220 -4.216 1.00 94.88 94 LEU A N 1
ATOM 678 C CA . LEU A 1 94 ? -10.809 9.977 -3.812 1.00 94.88 94 LEU A CA 1
ATOM 679 C C . LEU A 1 94 ? -10.994 9.903 -2.293 1.00 94.88 94 LEU A C 1
ATOM 681 O O . LEU A 1 94 ? -12.047 10.292 -1.784 1.00 94.88 94 LEU A O 1
ATOM 685 N N . VAL A 1 95 ? -9.982 9.439 -1.553 1.00 93.88 95 VAL A N 1
ATOM 686 C CA . VAL A 1 95 ? -10.055 9.332 -0.088 1.00 93.88 95 VAL A CA 1
ATOM 687 C C . VAL A 1 95 ? -10.233 10.705 0.561 1.00 93.88 95 VAL A C 1
ATOM 689 O O . VAL A 1 95 ? -11.117 10.843 1.404 1.00 93.88 95 VAL A O 1
ATOM 692 N N . GLY A 1 96 ? -9.482 11.726 0.136 1.00 92.00 96 GLY A N 1
ATOM 693 C CA . GLY A 1 96 ? -9.587 13.081 0.699 1.00 92.00 96 GLY A CA 1
ATOM 694 C C . GLY A 1 96 ? -11.009 13.651 0.623 1.00 92.00 96 GLY A C 1
ATOM 695 O O . GLY A 1 96 ? -11.621 13.889 1.667 1.00 92.00 96 GLY A O 1
ATOM 696 N N . PRO A 1 97 ? -11.597 13.761 -0.585 1.00 94.56 97 PRO A N 1
ATOM 697 C CA . PRO A 1 97 ? -12.988 14.178 -0.750 1.00 94.56 97 PRO A CA 1
ATOM 698 C C . PRO A 1 97 ? -13.988 13.308 0.021 1.00 94.56 97 PRO A C 1
ATOM 700 O O . PRO A 1 97 ? -14.994 13.817 0.516 1.00 94.56 97 PRO A O 1
ATOM 703 N N . SER A 1 98 ? -13.729 12.000 0.154 1.00 94.31 98 SER A N 1
ATOM 704 C CA . SER A 1 98 ? -14.594 11.130 0.955 1.00 94.31 98 SER A CA 1
ATOM 705 C C . SER A 1 98 ? -14.585 11.531 2.434 1.00 94.31 98 SER A C 1
ATOM 707 O O . SER A 1 98 ? -15.650 11.590 3.044 1.00 94.31 98 SER A O 1
ATOM 709 N N . ILE A 1 99 ? -13.421 11.859 3.010 1.00 94.19 99 ILE A N 1
ATOM 710 C CA . ILE A 1 99 ? -13.288 12.269 4.420 1.00 94.19 99 ILE A CA 1
ATOM 711 C C . ILE A 1 99 ? -14.018 13.597 4.644 1.00 94.19 99 ILE A C 1
ATOM 713 O O . ILE A 1 99 ? -14.816 13.724 5.572 1.00 94.19 99 ILE A O 1
ATOM 717 N N . GLU A 1 100 ? -13.828 14.552 3.735 1.00 94.06 100 GLU A N 1
ATOM 718 C CA . GLU A 1 100 ? -14.455 15.879 3.792 1.00 94.06 100 GLU A CA 1
ATOM 719 C C . GLU A 1 100 ? -15.981 15.846 3.618 1.00 94.06 100 GLU A C 1
ATOM 721 O O . GLU A 1 100 ? -16.685 16.741 4.087 1.00 94.06 100 GLU A O 1
ATOM 726 N N . SER A 1 101 ? -16.518 14.812 2.964 1.00 94.44 101 SER A N 1
ATOM 727 C CA . SER A 1 101 ? -17.953 14.707 2.673 1.00 94.44 101 SER A CA 1
ATOM 728 C C . SER A 1 101 ? -18.837 14.443 3.901 1.00 94.44 101 SER A C 1
ATOM 730 O O . SER A 1 101 ? -20.060 14.570 3.808 1.00 94.44 101 SER A O 1
ATOM 732 N N . GLY A 1 102 ? -18.248 14.079 5.047 1.00 93.56 102 GLY A N 1
ATOM 733 C CA . GLY A 1 102 ? -18.983 13.794 6.284 1.00 93.56 102 GLY A CA 1
ATOM 734 C C . GLY A 1 102 ? -19.729 12.454 6.286 1.00 93.56 102 GLY A C 1
ATOM 735 O O . GLY A 1 102 ? -20.679 12.286 7.048 1.00 93.56 102 GLY A O 1
ATOM 736 N N . ILE A 1 103 ? -19.333 11.506 5.427 1.00 95.50 103 ILE A N 1
ATOM 737 C CA . ILE A 1 103 ? -19.943 10.162 5.351 1.00 95.50 103 ILE A CA 1
ATOM 738 C C . ILE A 1 103 ? -19.456 9.192 6.438 1.00 95.50 103 ILE A C 1
ATOM 740 O O . ILE A 1 103 ? -20.075 8.141 6.619 1.00 95.50 103 ILE A O 1
ATOM 744 N N . TYR A 1 104 ? -18.361 9.523 7.125 1.00 96.94 104 TYR A N 1
ATOM 745 C CA . TYR A 1 104 ? -17.788 8.727 8.211 1.00 96.94 104 TYR A CA 1
ATOM 746 C C . TYR A 1 104 ? -18.382 9.136 9.559 1.00 96.94 104 TYR A C 1
ATOM 748 O O . TYR A 1 104 ? -18.608 10.322 9.806 1.00 96.94 104 TYR A O 1
ATOM 756 N N . GLU A 1 105 ? -18.621 8.160 10.432 1.00 97.75 105 GLU A N 1
ATOM 757 C CA . GLU A 1 105 ? -18.992 8.411 11.829 1.00 97.75 105 GLU A CA 1
ATOM 758 C C . GLU A 1 105 ? -17.799 8.975 12.616 1.00 97.75 105 GLU A C 1
ATOM 760 O O . GLU A 1 105 ? -17.980 9.875 13.438 1.00 97.75 105 GLU A O 1
ATOM 765 N N . ASP A 1 106 ? -16.594 8.500 12.302 1.00 97.88 106 ASP A N 1
ATOM 766 C CA . ASP A 1 106 ? -15.306 8.962 12.801 1.00 97.88 106 ASP A CA 1
ATOM 767 C C . ASP A 1 106 ? -14.377 9.364 11.628 1.00 97.88 106 ASP A C 1
ATOM 769 O O . ASP A 1 106 ? -13.627 8.543 11.081 1.00 97.88 106 ASP A O 1
ATOM 773 N N . PRO A 1 107 ? -14.431 10.632 11.175 1.00 97.06 107 PRO A N 1
ATOM 774 C CA . PRO A 1 107 ? -13.564 11.119 10.103 1.00 97.06 107 PRO A CA 1
ATOM 775 C C . PRO A 1 107 ? -12.087 11.228 10.518 1.00 97.06 107 PRO A C 1
ATOM 777 O O . PRO A 1 107 ? -11.221 11.212 9.643 1.00 97.06 107 PRO A O 1
ATOM 780 N N . GLU A 1 108 ? -11.787 11.326 11.819 1.00 97.88 108 GLU A N 1
ATOM 781 C CA . GLU A 1 108 ? -10.410 11.338 12.326 1.00 97.88 108 GLU A CA 1
ATOM 782 C C . GLU A 1 108 ? -9.787 9.951 12.150 1.00 97.88 108 GLU A C 1
ATOM 784 O O . GLU A 1 108 ? -8.736 9.840 11.525 1.00 97.88 108 GLU A O 1
ATOM 789 N N . TRP A 1 109 ? -10.507 8.885 12.520 1.00 98.25 109 TRP A N 1
ATOM 790 C CA . TRP A 1 109 ? -10.091 7.504 12.247 1.00 98.25 109 TRP A CA 1
ATOM 791 C C . TRP A 1 109 ? -9.833 7.245 10.753 1.00 98.25 109 TRP A C 1
ATOM 793 O O . TRP A 1 109 ? -8.847 6.599 10.390 1.00 98.25 109 TRP A O 1
ATOM 803 N N . ALA A 1 110 ? -10.692 7.755 9.863 1.00 97.56 110 ALA A N 1
ATOM 804 C CA . ALA A 1 110 ? -10.507 7.597 8.418 1.00 97.56 110 ALA A CA 1
ATOM 805 C C . ALA A 1 110 ? -9.250 8.331 7.907 1.00 97.56 110 ALA A C 1
ATOM 807 O O . ALA A 1 110 ? -8.530 7.804 7.052 1.00 97.56 110 ALA A O 1
ATOM 808 N N . SER A 1 111 ? -8.970 9.522 8.446 1.00 97.75 111 SER A N 1
ATOM 809 C CA . SER A 1 111 ? -7.746 10.280 8.167 1.00 97.75 111 SER A CA 1
ATOM 810 C C . SER A 1 111 ? -6.503 9.554 8.687 1.00 97.75 111 SER A C 1
ATOM 812 O O . SER A 1 111 ? -5.546 9.372 7.933 1.00 97.75 111 SER A O 1
ATOM 814 N N . ASP A 1 112 ? -6.528 9.079 9.931 1.00 98.50 112 ASP A N 1
ATOM 815 C CA . ASP A 1 112 ? -5.420 8.350 10.552 1.00 98.50 112 ASP A CA 1
ATOM 816 C C . ASP A 1 112 ? -5.102 7.063 9.793 1.00 98.50 112 ASP A C 1
ATOM 818 O O . ASP A 1 112 ? -3.934 6.773 9.520 1.00 98.50 112 ASP A O 1
ATOM 822 N N . LEU A 1 113 ? -6.132 6.327 9.360 1.00 98.25 113 LEU A N 1
ATOM 823 C CA . LEU A 1 113 ? -5.950 5.151 8.518 1.00 98.25 113 LEU A CA 1
ATOM 824 C C . LEU A 1 113 ? -5.245 5.502 7.211 1.00 98.25 113 LEU A C 1
ATOM 826 O O . LEU A 1 113 ? -4.301 4.809 6.838 1.00 98.25 113 LEU A O 1
ATOM 830 N N . ALA A 1 114 ? -5.683 6.561 6.526 1.00 97.44 114 ALA A N 1
ATOM 831 C CA . ALA A 1 114 ? -5.090 6.996 5.266 1.00 97.44 114 ALA A CA 1
ATOM 832 C C . ALA A 1 114 ? -3.620 7.429 5.428 1.00 97.44 114 ALA A C 1
ATOM 834 O O . ALA A 1 114 ? -2.785 7.109 4.580 1.00 97.44 114 ALA A O 1
ATOM 835 N N . VAL A 1 115 ? -3.287 8.105 6.529 1.00 98.62 115 VAL A N 1
ATOM 836 C CA . VAL A 1 115 ? -1.909 8.486 6.866 1.00 98.62 115 VAL A CA 1
ATOM 837 C C . VAL A 1 115 ? -1.053 7.255 7.155 1.00 98.62 115 VAL A C 1
ATOM 839 O O . VAL A 1 115 ? 0.043 7.123 6.606 1.00 98.62 115 VAL A O 1
ATOM 842 N N . GLU A 1 116 ? -1.540 6.330 7.980 1.00 98.69 116 GLU A N 1
ATOM 843 C CA . GLU A 1 116 ? -0.746 5.190 8.435 1.00 98.69 116 GLU A CA 1
ATOM 844 C C . GLU A 1 116 ? -0.432 4.203 7.306 1.00 98.69 116 GLU A C 1
ATOM 846 O O . GLU A 1 116 ? 0.700 3.723 7.194 1.00 98.69 116 GLU A O 1
ATOM 851 N N . VAL A 1 117 ? -1.381 3.954 6.396 1.00 97.62 117 VAL A N 1
ATOM 852 C CA . VAL A 1 117 ? -1.102 3.119 5.217 1.00 97.62 117 VAL A CA 1
ATOM 853 C C . VAL A 1 117 ? -0.011 3.737 4.336 1.00 97.62 117 VAL A C 1
ATOM 855 O O . VAL A 1 117 ? 0.886 3.034 3.863 1.00 97.62 117 VAL A O 1
ATOM 858 N N . VAL A 1 118 ? -0.004 5.062 4.170 1.00 98.44 118 VAL A N 1
ATOM 859 C CA . VAL A 1 118 ? 1.060 5.744 3.424 1.00 98.44 118 VAL A CA 1
ATOM 860 C C . VAL A 1 118 ? 2.395 5.643 4.164 1.00 98.44 118 VAL A C 1
ATOM 862 O O . VAL A 1 118 ? 3.401 5.309 3.536 1.00 98.44 118 VAL A O 1
ATOM 865 N N . ARG A 1 119 ? 2.422 5.853 5.486 1.00 98.62 119 ARG A N 1
ATOM 866 C CA . ARG A 1 119 ? 3.644 5.745 6.306 1.00 98.62 119 ARG A CA 1
ATOM 867 C C . ARG A 1 119 ? 4.291 4.366 6.202 1.00 98.62 119 ARG A C 1
ATOM 869 O O . ARG A 1 119 ? 5.510 4.289 6.046 1.00 98.62 119 ARG A O 1
ATOM 876 N N . LEU A 1 120 ? 3.504 3.289 6.237 1.00 98.56 120 LEU A N 1
ATOM 877 C CA . LEU A 1 120 ? 4.023 1.922 6.115 1.00 98.56 120 LEU A CA 1
ATOM 878 C C . LEU A 1 120 ? 4.673 1.671 4.750 1.00 98.56 120 LEU A C 1
ATOM 880 O O . LEU A 1 120 ? 5.791 1.153 4.690 1.00 98.56 120 LEU A O 1
ATOM 884 N N . TYR A 1 121 ? 4.029 2.086 3.657 1.00 98.56 121 TYR A N 1
ATOM 885 C CA . TYR A 1 121 ? 4.621 1.970 2.324 1.00 98.56 121 TYR A CA 1
ATOM 886 C C . TYR A 1 121 ? 5.880 2.835 2.182 1.00 98.56 121 TYR A C 1
ATOM 888 O O . TYR A 1 121 ? 6.939 2.339 1.786 1.00 98.56 121 TYR A O 1
ATOM 896 N N . VAL A 1 122 ? 5.780 4.122 2.524 1.00 98.50 122 VAL A N 1
ATOM 897 C CA . VAL A 1 122 ? 6.862 5.091 2.334 1.00 98.50 122 VAL A CA 1
ATOM 898 C C . VAL A 1 122 ? 8.070 4.745 3.198 1.00 98.50 122 VAL A C 1
ATOM 900 O O . VAL A 1 122 ? 9.186 4.768 2.690 1.00 98.50 122 VAL A O 1
ATOM 903 N N . GLY A 1 123 ? 7.875 4.317 4.447 1.00 98.50 123 GLY A N 1
ATOM 904 C CA . GLY A 1 123 ? 8.973 3.872 5.306 1.00 98.50 123 GLY A CA 1
ATOM 905 C C . GLY A 1 123 ? 9.720 2.661 4.736 1.00 98.50 123 GLY A C 1
ATOM 906 O O . GLY A 1 123 ? 10.948 2.611 4.766 1.00 98.50 123 GLY A O 1
ATOM 907 N N . ASN A 1 124 ? 9.007 1.703 4.137 1.00 98.62 124 ASN A N 1
ATOM 908 C CA . ASN A 1 124 ? 9.648 0.573 3.463 1.00 98.62 124 ASN A CA 1
ATOM 909 C C . ASN A 1 124 ? 10.372 0.992 2.178 1.00 98.62 124 ASN A C 1
ATOM 911 O O . ASN A 1 124 ? 11.457 0.482 1.884 1.00 98.62 124 ASN A O 1
ATOM 915 N N . LEU A 1 125 ? 9.797 1.924 1.415 1.00 98.12 125 LEU A N 1
ATOM 916 C CA . LEU A 1 125 ? 10.447 2.486 0.237 1.00 98.12 125 LEU A CA 1
ATOM 917 C C . LEU A 1 125 ? 11.707 3.278 0.612 1.00 98.12 125 LEU A C 1
ATOM 919 O O . LEU A 1 125 ? 12.710 3.169 -0.090 1.00 98.12 125 LEU A O 1
ATOM 923 N N . HIS A 1 126 ? 11.688 4.010 1.726 1.00 98.06 126 HIS A N 1
ATOM 924 C CA . HIS A 1 126 ? 12.843 4.729 2.256 1.00 98.06 126 HIS A CA 1
ATOM 925 C C . HIS A 1 126 ? 14.011 3.790 2.504 1.00 98.06 126 HIS A C 1
ATOM 927 O O . HIS A 1 126 ? 15.084 3.970 1.929 1.00 98.06 126 HIS A O 1
ATOM 933 N N . GLU A 1 127 ? 13.769 2.728 3.280 1.00 98.12 127 GLU A N 1
ATOM 934 C CA . GLU A 1 127 ? 14.758 1.687 3.549 1.00 98.12 127 GLU A CA 1
ATOM 935 C C . GLU A 1 127 ? 15.315 1.095 2.250 1.00 98.12 127 GLU A C 1
ATOM 937 O O . GLU A 1 127 ? 16.517 0.874 2.134 1.00 98.12 127 GLU A O 1
ATOM 942 N N . TYR A 1 128 ? 14.476 0.884 1.233 1.00 96.31 128 TYR A N 1
ATOM 943 C CA . TYR A 1 128 ? 14.933 0.390 -0.065 1.00 96.31 128 TYR A CA 1
ATOM 944 C C . TYR A 1 128 ? 15.837 1.402 -0.787 1.00 96.31 128 TYR A C 1
ATOM 946 O O . TYR A 1 128 ? 16.910 1.043 -1.277 1.00 96.31 128 TYR A O 1
ATOM 954 N N . VAL A 1 129 ? 15.434 2.674 -0.824 1.00 94.88 129 VAL A N 1
ATOM 955 C CA . VAL A 1 129 ? 16.138 3.763 -1.517 1.00 94.88 129 VAL A CA 1
ATOM 956 C C . VAL A 1 129 ? 17.509 4.044 -0.899 1.00 94.88 129 VAL A C 1
ATOM 958 O O . VAL A 1 129 ? 18.482 4.236 -1.635 1.00 94.88 129 VAL A O 1
ATOM 961 N N . ILE A 1 130 ? 17.615 4.032 0.432 1.00 94.81 130 ILE A N 1
ATOM 962 C CA . ILE A 1 130 ? 18.875 4.309 1.139 1.00 94.81 130 ILE A CA 1
ATOM 963 C C . ILE A 1 130 ? 19.796 3.081 1.240 1.00 94.81 130 ILE A C 1
ATOM 965 O O . ILE A 1 130 ? 20.896 3.178 1.783 1.00 94.81 130 ILE A O 1
ATOM 969 N N . GLY A 1 131 ? 19.377 1.923 0.712 1.00 94.38 131 GLY A N 1
ATOM 970 C CA . GLY A 1 131 ? 20.125 0.663 0.809 1.00 94.38 131 GLY A CA 1
ATOM 971 C C . GLY A 1 131 ? 20.062 0.002 2.192 1.00 94.38 131 GLY A C 1
ATOM 972 O O . GLY A 1 131 ? 20.938 -0.797 2.532 1.00 94.38 131 GLY A O 1
ATOM 973 N N . GLY A 1 132 ? 19.053 0.357 2.985 1.00 96.69 132 GLY A N 1
ATOM 974 C CA . GLY A 1 132 ? 18.696 -0.253 4.258 1.00 96.69 132 GLY A CA 1
ATOM 975 C C . GLY A 1 132 ? 17.961 -1.587 4.092 1.00 96.69 132 GLY A C 1
ATOM 976 O O . GLY A 1 132 ? 18.228 -2.365 3.170 1.00 96.69 132 GLY A O 1
ATOM 977 N N . LYS A 1 133 ? 17.066 -1.902 5.032 1.00 97.81 133 LYS A N 1
ATOM 978 C CA . LYS A 1 133 ? 16.366 -3.196 5.081 1.00 97.81 133 LYS A CA 1
ATOM 979 C C . LYS A 1 133 ? 14.856 -3.002 5.197 1.00 97.81 133 LYS A C 1
ATOM 981 O O . LYS A 1 133 ? 14.339 -2.970 6.315 1.00 97.81 133 LYS A O 1
ATOM 986 N N . PRO A 1 134 ? 14.140 -2.966 4.060 1.00 98.38 134 PRO A N 1
ATOM 987 C CA . PRO A 1 134 ? 12.688 -3.042 4.066 1.00 98.38 134 PRO A CA 1
ATOM 988 C C . PRO A 1 134 ? 12.205 -4.301 4.789 1.00 98.38 134 PRO A C 1
ATOM 990 O O . PRO A 1 134 ? 12.902 -5.321 4.853 1.00 98.38 134 PRO A O 1
ATOM 993 N N . GLN A 1 135 ? 10.973 -4.254 5.281 1.00 98.31 135 GLN A N 1
ATOM 994 C CA . GLN A 1 135 ? 10.281 -5.422 5.806 1.00 98.31 135 GLN A CA 1
ATOM 995 C C . GLN A 1 135 ? 10.146 -6.500 4.720 1.00 98.31 135 GLN A C 1
ATOM 997 O O . GLN A 1 135 ? 10.154 -6.220 3.520 1.00 98.31 135 GLN A O 1
ATOM 1002 N N . ALA A 1 136 ? 10.050 -7.764 5.136 1.00 98.19 136 ALA A N 1
ATOM 1003 C CA . ALA A 1 136 ? 10.248 -8.905 4.243 1.00 98.19 136 ALA A CA 1
ATOM 1004 C C . ALA A 1 136 ? 9.274 -8.956 3.050 1.00 98.19 136 ALA A C 1
ATOM 1006 O O . ALA A 1 136 ? 9.683 -9.349 1.956 1.00 98.19 136 ALA A O 1
ATOM 1007 N N . HIS A 1 137 ? 8.008 -8.569 3.233 1.00 98.25 137 HIS A N 1
ATOM 1008 C CA . HIS A 1 137 ? 7.010 -8.521 2.156 1.00 98.25 137 HIS A CA 1
ATOM 1009 C C . HIS A 1 137 ? 7.310 -7.418 1.142 1.00 98.25 137 HIS A C 1
ATOM 1011 O O . HIS A 1 137 ? 7.221 -7.660 -0.061 1.00 98.25 137 HIS A O 1
ATOM 1017 N N . TRP A 1 138 ? 7.759 -6.251 1.603 1.00 98.56 138 TRP A N 1
ATOM 1018 C CA . TRP A 1 138 ? 8.193 -5.168 0.724 1.00 98.56 138 TRP A CA 1
ATOM 1019 C C . TRP A 1 138 ? 9.516 -5.462 0.032 1.00 98.56 138 TRP A C 1
ATOM 1021 O O . TRP A 1 138 ? 9.641 -5.184 -1.153 1.00 98.56 138 TRP A O 1
ATOM 1031 N N . ALA A 1 139 ? 10.478 -6.099 0.701 1.00 98.50 139 ALA A N 1
ATOM 1032 C CA . ALA A 1 139 ? 11.710 -6.548 0.054 1.00 98.50 139 ALA A CA 1
ATOM 1033 C C . ALA A 1 139 ? 11.417 -7.508 -1.118 1.00 98.50 139 ALA A C 1
ATOM 1035 O O . ALA A 1 139 ? 12.011 -7.380 -2.189 1.00 98.50 139 ALA A O 1
ATOM 1036 N N . GLN A 1 140 ? 10.461 -8.431 -0.943 1.00 97.88 140 GLN A N 1
ATOM 1037 C CA . GLN A 1 140 ? 9.990 -9.315 -2.016 1.00 97.88 140 GLN A CA 1
ATOM 1038 C C . GLN A 1 140 ? 9.301 -8.533 -3.142 1.00 97.88 140 GLN A C 1
ATOM 1040 O O . GLN A 1 140 ? 9.593 -8.769 -4.313 1.00 97.88 140 GLN A O 1
ATOM 1045 N N . ALA A 1 141 ? 8.427 -7.581 -2.806 1.00 98.06 141 ALA A N 1
ATOM 1046 C CA . ALA A 1 141 ? 7.739 -6.757 -3.797 1.00 98.06 141 ALA A CA 1
ATOM 1047 C C . ALA A 1 141 ? 8.705 -5.847 -4.582 1.00 98.06 141 ALA A C 1
ATOM 1049 O O . ALA A 1 141 ? 8.615 -5.763 -5.805 1.00 98.06 141 ALA A O 1
ATOM 1050 N N . PHE A 1 142 ? 9.680 -5.217 -3.919 1.00 97.81 142 PHE A N 1
ATOM 1051 C CA . PHE A 1 142 ? 10.683 -4.372 -4.568 1.00 97.81 142 PHE A CA 1
ATOM 1052 C C . PHE A 1 142 ? 11.639 -5.167 -5.451 1.00 97.81 142 PHE A C 1
ATOM 1054 O O . PHE A 1 142 ? 12.026 -4.668 -6.506 1.00 97.81 142 PHE A O 1
ATOM 1061 N N . ALA A 1 143 ? 11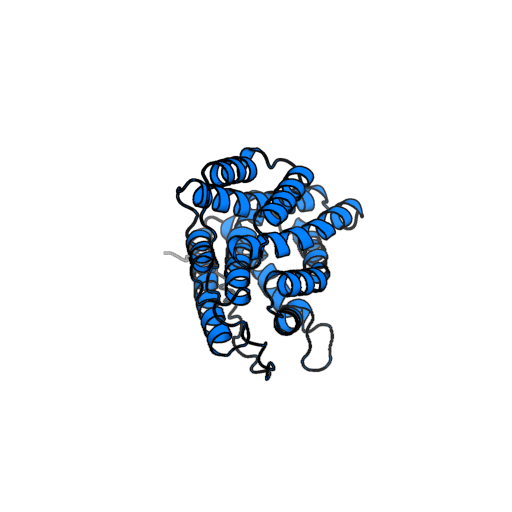.967 -6.415 -5.105 1.00 96.75 143 ALA A N 1
ATOM 1062 C CA . ALA A 1 143 ? 12.773 -7.265 -5.980 1.00 96.75 143 ALA A CA 1
ATOM 1063 C C . ALA A 1 143 ? 12.135 -7.428 -7.375 1.00 96.75 143 ALA A C 1
ATOM 1065 O O . ALA A 1 143 ? 12.844 -7.368 -8.383 1.00 96.75 143 ALA A O 1
ATOM 1066 N N . LEU A 1 144 ? 10.800 -7.524 -7.453 1.00 96.44 144 LEU A N 1
ATOM 1067 C CA . LEU A 1 144 ? 10.069 -7.616 -8.725 1.00 96.44 144 LEU A CA 1
ATOM 1068 C C . LEU A 1 144 ? 10.252 -6.373 -9.607 1.00 96.44 144 LEU A C 1
ATOM 1070 O O . LEU A 1 144 ? 10.265 -6.491 -10.827 1.00 96.44 144 LEU A O 1
ATOM 1074 N N . THR A 1 145 ? 10.467 -5.194 -9.017 1.00 95.88 145 THR A N 1
ATOM 1075 C CA . THR A 1 145 ? 10.670 -3.937 -9.768 1.00 95.88 145 THR A CA 1
ATOM 1076 C C . THR A 1 145 ? 11.971 -3.918 -10.577 1.00 95.88 145 THR A C 1
ATOM 1078 O O . THR A 1 145 ? 12.131 -3.100 -11.479 1.00 95.88 145 THR A O 1
ATOM 1081 N N . THR A 1 146 ? 12.896 -4.833 -10.276 1.00 94.56 146 THR A N 1
ATOM 1082 C CA . THR A 1 146 ? 14.174 -4.995 -10.988 1.00 94.56 146 THR A CA 1
ATOM 1083 C C . THR A 1 146 ? 14.213 -6.239 -11.881 1.00 94.56 146 THR A C 1
ATOM 1085 O O . THR A 1 146 ? 15.157 -6.418 -12.651 1.00 94.56 146 THR A O 1
ATOM 1088 N N . ALA A 1 147 ? 13.181 -7.084 -11.815 1.00 94.06 147 ALA A N 1
ATOM 1089 C CA . ALA A 1 147 ? 13.041 -8.291 -12.618 1.00 94.06 147 ALA A CA 1
ATOM 1090 C C . ALA A 1 147 ? 12.304 -7.954 -13.924 1.00 94.06 147 ALA A C 1
ATOM 1092 O O . ALA A 1 147 ? 11.084 -8.046 -14.017 1.00 94.06 147 ALA A O 1
ATOM 1093 N N . CYS A 1 148 ? 13.046 -7.495 -14.935 1.00 92.50 148 CYS A N 1
ATOM 1094 C CA . CYS A 1 148 ? 12.452 -6.961 -16.170 1.00 92.50 148 CYS A CA 1
ATOM 1095 C C . CYS A 1 148 ? 11.795 -8.017 -17.076 1.00 92.50 148 CYS A C 1
ATOM 1097 O O . CYS A 1 148 ? 11.189 -7.676 -18.092 1.00 92.50 148 CYS A O 1
ATOM 1099 N N . ASP A 1 149 ? 11.934 -9.293 -16.723 1.00 91.00 149 ASP A N 1
ATOM 1100 C CA . ASP A 1 149 ? 11.211 -10.418 -17.305 1.00 91.00 149 ASP A CA 1
ATOM 1101 C C . ASP A 1 149 ? 9.791 -10.580 -16.738 1.00 91.00 149 ASP A C 1
ATOM 1103 O O . ASP A 1 149 ? 9.008 -11.347 -17.296 1.00 91.00 149 ASP A O 1
ATOM 1107 N N . ARG A 1 150 ? 9.448 -9.857 -15.665 1.00 93.25 150 ARG A N 1
ATOM 1108 C CA . ARG A 1 150 ? 8.105 -9.825 -15.072 1.00 93.25 150 ARG A CA 1
ATOM 1109 C C . ARG A 1 150 ? 7.236 -8.762 -15.731 1.00 93.25 150 ARG A C 1
ATOM 1111 O O . ARG A 1 150 ? 7.730 -7.710 -16.143 1.00 93.25 150 ARG A O 1
ATOM 1118 N N . SER A 1 151 ? 5.930 -9.005 -15.795 1.00 91.88 151 SER A N 1
ATOM 1119 C CA . SER A 1 151 ? 4.984 -8.019 -16.316 1.00 91.88 151 SER A CA 1
ATOM 1120 C C . SER A 1 151 ? 4.803 -6.850 -15.328 1.00 91.88 151 SER A C 1
ATOM 1122 O O . SER A 1 151 ? 4.801 -7.057 -14.109 1.00 91.88 151 SER A O 1
ATOM 1124 N N . PRO A 1 152 ? 4.571 -5.609 -15.805 1.00 92.94 152 PRO A N 1
ATOM 1125 C CA . PRO A 1 152 ? 4.176 -4.496 -14.934 1.00 92.94 152 PRO A CA 1
ATOM 1126 C C . PRO A 1 152 ? 2.955 -4.815 -14.059 1.00 92.94 152 PRO A C 1
ATOM 1128 O O . PRO A 1 152 ? 2.878 -4.362 -12.918 1.00 92.94 152 PRO A O 1
ATOM 1131 N N . GLY A 1 153 ? 2.021 -5.625 -14.574 1.00 92.81 153 GLY A N 1
ATOM 1132 C CA . GLY A 1 153 ? 0.852 -6.099 -13.837 1.00 92.81 153 GLY A CA 1
ATOM 1133 C C . GLY A 1 153 ? 1.225 -6.951 -12.628 1.00 92.81 153 GLY A C 1
ATOM 1134 O O . GLY A 1 153 ? 0.754 -6.702 -11.517 1.00 92.81 153 GLY A O 1
ATOM 1135 N N . ARG A 1 154 ? 2.137 -7.911 -12.810 1.00 94.25 154 ARG A N 1
ATOM 1136 C CA . ARG A 1 154 ? 2.656 -8.745 -11.724 1.00 94.25 154 ARG A CA 1
ATOM 1137 C C . ARG A 1 154 ? 3.409 -7.940 -10.674 1.00 94.25 154 ARG A C 1
ATOM 1139 O O . ARG A 1 154 ? 3.278 -8.248 -9.483 1.00 94.25 154 ARG A O 1
ATOM 1146 N N . VAL A 1 155 ? 4.193 -6.947 -11.094 1.00 96.75 155 VAL A N 1
ATOM 1147 C CA . VAL A 1 155 ? 4.913 -6.059 -10.170 1.00 96.75 155 VAL A CA 1
ATOM 1148 C C . VAL A 1 155 ? 3.922 -5.274 -9.319 1.00 96.75 155 VAL A C 1
ATOM 1150 O O . VAL A 1 155 ? 3.990 -5.357 -8.091 1.00 96.75 155 VAL A O 1
ATOM 1153 N N . LEU A 1 156 ? 2.951 -4.610 -9.959 1.00 95.88 156 LEU A N 1
ATOM 1154 C CA . LEU A 1 156 ? 1.922 -3.845 -9.262 1.00 95.88 156 LEU A CA 1
ATOM 1155 C C . LEU A 1 156 ? 1.164 -4.716 -8.256 1.00 95.88 156 LEU A C 1
ATOM 1157 O O . LEU A 1 156 ? 1.035 -4.343 -7.096 1.00 95.88 156 LEU A O 1
ATOM 1161 N N . LEU A 1 157 ? 0.687 -5.893 -8.665 1.00 93.75 157 LEU A N 1
ATOM 1162 C CA . LEU A 1 157 ? -0.087 -6.767 -7.777 1.00 93.75 157 LEU A CA 1
ATOM 1163 C C . LEU A 1 157 ? 0.746 -7.329 -6.626 1.00 93.75 157 LEU A C 1
ATOM 1165 O O . LEU A 1 157 ? 0.217 -7.510 -5.533 1.00 93.75 157 LEU A O 1
ATOM 1169 N N . GLY A 1 158 ? 2.047 -7.554 -6.832 1.00 96.50 158 GLY A N 1
ATOM 1170 C CA . GLY A 1 158 ? 2.962 -7.897 -5.744 1.00 96.50 158 GLY A CA 1
ATOM 1171 C C . GLY A 1 158 ? 3.017 -6.802 -4.677 1.00 96.50 158 GLY A C 1
ATOM 1172 O O . GLY A 1 158 ? 2.952 -7.105 -3.487 1.00 96.50 158 GLY A O 1
ATOM 1173 N N . GLN A 1 159 ? 3.072 -5.536 -5.100 1.00 97.75 159 GLN A N 1
ATOM 1174 C CA . GLN A 1 159 ? 3.052 -4.379 -4.201 1.00 97.75 159 GLN A CA 1
ATOM 1175 C C . GLN A 1 159 ? 1.672 -4.173 -3.559 1.00 97.75 159 GLN A C 1
ATOM 1177 O O . GLN A 1 159 ? 1.594 -3.988 -2.348 1.00 97.75 159 GLN A O 1
ATOM 1182 N N . ILE A 1 160 ? 0.578 -4.305 -4.321 1.00 95.00 160 ILE A N 1
ATOM 1183 C CA . ILE A 1 160 ? -0.784 -4.240 -3.770 1.00 95.00 160 ILE A CA 1
ATOM 1184 C C . ILE A 1 160 ? -0.987 -5.332 -2.719 1.00 95.00 160 ILE A C 1
ATOM 1186 O O . ILE A 1 160 ? -1.569 -5.055 -1.681 1.00 95.00 160 ILE A O 1
ATOM 1190 N N . PHE A 1 161 ? -0.513 -6.560 -2.936 1.00 95.19 161 PHE A N 1
ATOM 1191 C CA . PHE A 1 161 ? -0.695 -7.643 -1.966 1.00 95.19 161 PHE A CA 1
ATOM 1192 C C . PHE A 1 161 ? 0.217 -7.492 -0.748 1.00 95.19 161 PHE A C 1
ATOM 1194 O O . PHE A 1 161 ? -0.211 -7.809 0.358 1.00 95.19 161 PHE A O 1
ATOM 1201 N N . ALA A 1 162 ? 1.439 -6.978 -0.919 1.00 98.19 162 ALA A N 1
ATOM 1202 C CA . ALA A 1 162 ? 2.291 -6.600 0.208 1.00 98.19 162 ALA A CA 1
ATOM 1203 C C . ALA A 1 162 ? 1.578 -5.565 1.092 1.00 98.19 162 ALA A C 1
ATOM 1205 O O . ALA A 1 162 ? 1.520 -5.716 2.310 1.00 98.19 162 ALA A O 1
ATOM 1206 N N . HIS A 1 163 ? 0.945 -4.575 0.469 1.00 97.75 163 HIS A N 1
ATOM 1207 C CA . HIS A 1 163 ? 0.252 -3.518 1.182 1.00 97.75 163 HIS A CA 1
ATOM 1208 C C . HIS A 1 163 ? -1.089 -3.972 1.789 1.00 97.75 163 HIS A C 1
ATOM 1210 O O . HIS A 1 163 ? -1.334 -3.837 2.981 1.00 97.75 163 HIS A O 1
ATOM 1216 N N . LEU A 1 164 ? -1.963 -4.580 0.991 1.00 94.69 164 LEU A N 1
ATOM 1217 C CA . LEU A 1 164 ? -3.325 -4.932 1.389 1.00 94.69 164 LEU A CA 1
ATOM 1218 C C . LEU A 1 164 ? -3.383 -6.126 2.351 1.00 94.69 164 LEU A C 1
ATOM 1220 O O . LEU A 1 164 ? -4.252 -6.165 3.218 1.00 94.69 164 LEU A O 1
ATOM 1224 N N . LEU A 1 165 ? -2.500 -7.118 2.190 1.00 96.19 165 LEU A N 1
ATOM 1225 C CA . LEU A 1 165 ? -2.537 -8.339 3.004 1.00 96.19 165 LEU A CA 1
ATOM 1226 C C . LEU A 1 165 ? -1.674 -8.233 4.258 1.00 96.19 165 LEU A C 1
ATOM 1228 O O . LEU A 1 165 ? -1.982 -8.907 5.238 1.00 96.19 165 LEU A O 1
ATOM 1232 N N . VAL A 1 166 ? -0.603 -7.433 4.217 1.00 98.38 166 VAL A N 1
ATOM 1233 C CA . VAL A 1 166 ? 0.357 -7.320 5.323 1.00 98.38 166 VAL A CA 1
ATOM 1234 C C . VAL A 1 166 ? 0.268 -5.957 5.990 1.00 98.38 166 VAL A C 1
ATOM 1236 O O . VAL A 1 166 ? -0.107 -5.917 7.157 1.00 98.38 166 VAL A O 1
ATOM 1239 N N . ASP A 1 167 ? 0.545 -4.853 5.286 1.00 98.50 167 ASP A N 1
ATOM 1240 C CA . ASP A 1 167 ? 0.526 -3.523 5.921 1.00 98.50 167 ASP A CA 1
ATOM 1241 C C . ASP A 1 167 ? -0.854 -3.170 6.473 1.00 98.50 167 ASP A C 1
ATOM 1243 O O . ASP A 1 167 ? -0.948 -2.659 7.578 1.00 98.50 167 ASP A O 1
ATOM 1247 N N . PHE A 1 168 ? -1.932 -3.448 5.740 1.00 97.81 168 PHE A N 1
ATOM 1248 C CA . PHE A 1 168 ? -3.266 -2.974 6.103 1.00 97.81 168 PHE A CA 1
ATOM 1249 C C . PHE A 1 168 ? -3.774 -3.502 7.462 1.00 97.81 168 PHE A C 1
ATOM 1251 O O . PHE A 1 168 ? -4.227 -2.684 8.264 1.00 97.81 168 PHE A O 1
ATOM 1258 N N . PRO A 1 169 ? -3.648 -4.804 7.811 1.00 98.62 169 PRO A N 1
ATOM 1259 C CA . PRO A 1 169 ? -3.892 -5.265 9.181 1.00 98.62 169 PRO A CA 1
ATOM 1260 C C . PRO A 1 169 ? -3.061 -4.534 10.246 1.00 98.62 169 PRO A C 1
ATOM 1262 O O . PRO A 1 169 ? -3.586 -4.233 11.317 1.00 98.62 169 PRO A O 1
ATOM 1265 N N . TYR A 1 170 ? -1.782 -4.252 9.963 1.00 98.75 170 TYR A N 1
ATOM 1266 C CA . TYR A 1 170 ? -0.904 -3.531 10.889 1.00 98.75 170 TYR A CA 1
ATOM 1267 C C . TYR A 1 170 ? -1.256 -2.047 10.987 1.00 98.75 170 TYR A C 1
ATOM 1269 O O . TYR A 1 170 ? -1.215 -1.511 12.083 1.00 98.75 170 TYR A O 1
ATOM 1277 N N . ALA A 1 171 ? -1.671 -1.399 9.898 1.00 98.62 171 ALA A N 1
ATOM 1278 C CA . ALA A 1 171 ? -2.152 -0.021 9.918 1.00 98.62 171 ALA A CA 1
ATOM 1279 C C . ALA A 1 171 ? -3.374 0.104 10.832 1.00 98.62 171 ALA A C 1
ATOM 1281 O O . ALA A 1 171 ? -3.418 0.965 11.701 1.00 98.62 171 ALA A O 1
ATOM 1282 N N . LEU A 1 172 ? -4.333 -0.817 10.688 1.00 98.75 172 LEU A N 1
ATOM 1283 C CA . LEU A 1 172 ? -5.524 -0.874 11.535 1.00 98.75 172 LEU A CA 1
ATOM 1284 C C . LEU A 1 172 ? -5.175 -1.145 13.008 1.00 98.75 172 LEU A C 1
ATOM 1286 O O . LEU A 1 172 ? -5.831 -0.592 13.886 1.00 98.75 172 LEU A O 1
ATOM 1290 N N . GLU A 1 173 ? -4.174 -1.988 13.285 1.00 98.69 173 GLU A N 1
ATOM 1291 C CA . GLU A 1 173 ? -3.630 -2.176 14.639 1.00 98.69 173 GLU A CA 1
ATOM 1292 C C . GLU A 1 173 ? -2.976 -0.893 15.174 1.00 98.69 173 GLU A C 1
ATOM 1294 O O . GLU A 1 173 ? -3.265 -0.506 16.300 1.00 98.69 173 GLU A O 1
ATOM 1299 N N . ASN A 1 174 ? -2.130 -0.230 14.384 1.00 98.56 174 ASN A N 1
ATOM 1300 C CA . ASN A 1 174 ? -1.340 0.929 14.808 1.00 98.56 174 ASN A CA 1
ATOM 1301 C C . ASN A 1 174 ? -2.197 2.156 15.145 1.00 98.56 174 ASN A C 1
ATOM 1303 O O . ASN A 1 174 ? -1.778 2.969 15.963 1.00 98.56 174 ASN A O 1
ATOM 1307 N N . ILE A 1 175 ? -3.381 2.279 14.536 1.00 98.50 175 ILE A N 1
ATOM 1308 C CA . ILE A 1 175 ? -4.362 3.337 14.836 1.00 98.50 175 ILE A CA 1
ATOM 1309 C C . ILE A 1 175 ? -5.436 2.888 15.843 1.00 98.50 175 ILE A C 1
ATOM 1311 O O . ILE A 1 175 ? -6.500 3.497 15.930 1.00 98.50 175 ILE A O 1
ATOM 1315 N N . ASP A 1 176 ? -5.209 1.777 16.553 1.00 97.94 176 ASP A N 1
ATOM 1316 C CA . ASP A 1 176 ? -6.120 1.240 17.570 1.00 97.94 176 ASP A CA 1
ATOM 1317 C C . ASP A 1 176 ? -7.557 1.012 17.050 1.00 97.94 176 ASP A C 1
ATOM 1319 O O . ASP A 1 176 ? -8.556 1.294 17.720 1.00 97.94 176 ASP A O 1
ATOM 1323 N N . THR A 1 177 ? -7.694 0.478 15.828 1.00 98.44 177 THR A N 1
ATOM 1324 C CA . THR A 1 177 ? -9.013 0.215 15.232 1.00 98.44 177 THR A CA 1
ATOM 1325 C C . THR A 1 177 ? -9.824 -0.736 16.106 1.00 98.44 177 THR A C 1
ATOM 1327 O O . THR A 1 177 ? -9.406 -1.864 16.374 1.00 98.44 177 THR A O 1
ATOM 1330 N N . THR A 1 178 ? -11.038 -0.324 16.476 1.00 97.69 178 THR A N 1
ATOM 1331 C CA . THR A 1 178 ? -11.966 -1.133 17.272 1.00 97.69 178 THR A CA 1
ATOM 1332 C C . THR A 1 178 ? -13.126 -1.660 16.430 1.00 97.69 178 THR A C 1
ATOM 1334 O O . THR A 1 178 ? -13.353 -1.239 15.296 1.00 97.69 178 THR A O 1
ATOM 1337 N N . VAL A 1 179 ? -13.935 -2.553 17.011 1.00 96.12 179 VAL A N 1
ATOM 1338 C CA . VAL A 1 179 ? -15.190 -3.013 16.391 1.00 96.12 179 VAL A CA 1
ATOM 1339 C C . VAL A 1 179 ? -16.137 -1.841 16.087 1.00 96.12 179 VAL A C 1
ATOM 1341 O O . VAL A 1 179 ? -16.897 -1.924 15.122 1.00 96.12 179 VAL A O 1
ATOM 1344 N N . GLY A 1 180 ? -16.066 -0.740 16.848 1.00 97.44 180 GLY A N 1
ATOM 1345 C CA . GLY A 1 180 ? -16.859 0.469 16.605 1.00 97.44 180 GLY A CA 1
ATOM 1346 C C . GLY A 1 180 ? -16.603 1.099 15.233 1.00 97.44 180 GLY A C 1
ATOM 1347 O O . GLY A 1 180 ? -17.540 1.582 14.611 1.00 97.44 180 GLY A O 1
ATOM 1348 N N . HIS A 1 181 ? -15.385 0.983 14.698 1.00 98.06 181 HIS A N 1
ATOM 1349 C CA . HIS A 1 181 ? -15.008 1.566 13.403 1.00 98.06 181 HIS A CA 1
ATOM 1350 C C . HIS A 1 181 ? -15.369 0.670 12.206 1.00 98.06 181 HIS A C 1
ATOM 1352 O O . HIS A 1 181 ? -15.074 1.000 11.062 1.00 98.06 181 HIS A O 1
ATOM 1358 N N . THR A 1 182 ? -16.015 -0.483 12.428 1.00 95.69 182 THR A N 1
ATOM 1359 C CA . THR A 1 182 ? -16.318 -1.450 11.354 1.00 95.69 182 THR A CA 1
ATOM 1360 C C . THR A 1 182 ? -17.151 -0.830 10.230 1.00 95.69 182 THR A C 1
ATOM 1362 O O . THR A 1 182 ? -16.964 -1.168 9.062 1.00 95.69 182 THR A O 1
ATOM 1365 N N . ARG A 1 183 ? -18.082 0.075 10.557 1.00 94.94 183 ARG A N 1
ATOM 1366 C CA . ARG A 1 183 ? -18.901 0.744 9.542 1.00 94.94 183 ARG A CA 1
ATOM 1367 C C . ARG A 1 183 ? -18.053 1.664 8.672 1.00 94.94 183 ARG A C 1
ATOM 1369 O O . ARG A 1 183 ? -18.084 1.520 7.452 1.00 94.94 183 ARG A O 1
ATOM 1376 N N . ASP A 1 184 ? -17.270 2.537 9.295 1.00 96.25 184 ASP A N 1
ATOM 1377 C CA . ASP A 1 184 ? -16.371 3.450 8.590 1.00 96.25 184 ASP A CA 1
ATOM 1378 C C . ASP A 1 184 ? -15.320 2.701 7.781 1.00 96.25 184 ASP A C 1
ATOM 1380 O O . ASP A 1 184 ? -15.016 3.095 6.659 1.00 96.25 184 ASP A O 1
ATOM 1384 N N . PHE A 1 185 ? -14.865 1.544 8.261 1.00 95.31 185 PHE A N 1
ATOM 1385 C CA . PHE A 1 185 ? -14.024 0.642 7.488 1.00 95.31 185 PHE A CA 1
ATOM 1386 C C . PHE A 1 185 ? -14.671 0.208 6.173 1.00 95.31 185 PHE A C 1
ATOM 1388 O O . PHE A 1 185 ? -14.021 0.245 5.125 1.00 95.31 185 PHE A O 1
ATOM 1395 N N . TYR A 1 186 ? -15.940 -0.192 6.165 1.00 92.50 186 TYR A N 1
ATOM 1396 C CA . TYR A 1 186 ? -16.601 -0.541 4.906 1.00 92.50 186 TYR A CA 1
ATOM 1397 C C . TYR A 1 186 ? -16.871 0.688 4.033 1.00 92.50 186 TYR A C 1
ATOM 1399 O O . TYR A 1 186 ? -16.647 0.598 2.825 1.00 92.50 186 TYR A O 1
ATOM 1407 N N . THR A 1 187 ? -17.233 1.832 4.626 1.00 91.62 187 THR A N 1
ATOM 1408 C CA . THR A 1 187 ? -17.377 3.118 3.919 1.00 91.62 187 THR A CA 1
ATOM 1409 C C . THR A 1 187 ? -16.081 3.515 3.206 1.00 91.62 187 THR A C 1
ATOM 1411 O O . THR A 1 187 ? -16.100 3.792 2.009 1.00 91.62 187 THR A O 1
ATOM 1414 N N . PHE A 1 188 ? -14.939 3.426 3.895 1.00 91.00 188 PHE A N 1
ATOM 1415 C CA . PHE A 1 188 ? -13.615 3.758 3.359 1.00 91.00 188 PHE A CA 1
ATOM 1416 C C . PHE A 1 188 ? -13.265 2.912 2.133 1.00 91.00 188 PHE A C 1
ATOM 1418 O O . PHE A 1 188 ? -12.639 3.378 1.187 1.00 91.00 188 PHE A O 1
ATOM 1425 N N . GLY A 1 189 ? -13.723 1.658 2.109 1.00 86.62 189 GLY A N 1
ATOM 1426 C CA . GLY A 1 189 ? -13.513 0.759 0.977 1.00 86.62 189 GLY A CA 1
ATOM 1427 C C . GLY A 1 189 ? -14.192 1.190 -0.314 1.00 86.62 189 GLY A C 1
ATOM 1428 O O . GLY A 1 189 ? -13.754 0.749 -1.373 1.00 86.62 189 GLY A O 1
ATOM 1429 N N . GLY A 1 190 ? -15.236 2.021 -0.238 1.00 83.44 190 GLY A N 1
ATOM 1430 C CA . GLY A 1 190 ? -15.939 2.538 -1.411 1.00 83.44 190 GLY A CA 1
ATOM 1431 C C . GLY A 1 190 ? -15.014 3.359 -2.307 1.00 83.44 190 GLY A C 1
ATOM 1432 O O . GLY A 1 190 ? -14.880 3.049 -3.488 1.00 83.44 190 GLY A O 1
ATOM 1433 N N . ALA A 1 191 ? -14.268 4.302 -1.719 1.00 82.00 191 ALA A N 1
ATOM 1434 C CA . ALA A 1 191 ? -13.327 5.154 -2.449 1.00 82.00 191 ALA A CA 1
ATOM 1435 C C . ALA A 1 191 ? -12.246 4.347 -3.198 1.00 82.00 191 ALA A C 1
ATOM 1437 O O . ALA A 1 191 ? -11.838 4.712 -4.297 1.00 82.00 191 ALA A O 1
ATOM 1438 N N . LEU A 1 192 ? -11.809 3.212 -2.638 1.00 81.62 192 LEU A N 1
ATOM 1439 C CA . LEU A 1 192 ? -10.826 2.333 -3.281 1.00 81.62 192 LEU A CA 1
ATOM 1440 C C . LEU A 1 192 ? -11.407 1.643 -4.524 1.00 81.62 192 LEU A C 1
ATOM 1442 O O . LEU A 1 192 ? -10.721 1.525 -5.539 1.00 81.62 192 LEU A O 1
ATOM 1446 N N . VAL A 1 193 ? -12.662 1.186 -4.454 1.00 83.81 193 VAL A N 1
ATOM 1447 C CA . VAL A 1 193 ? -13.356 0.596 -5.611 1.00 83.81 193 VAL A CA 1
ATOM 1448 C C . VAL A 1 193 ? -13.518 1.651 -6.705 1.00 83.81 193 VAL A C 1
ATOM 1450 O O . VAL A 1 193 ? -13.182 1.381 -7.859 1.00 83.81 193 VAL A O 1
ATOM 1453 N N . ASP A 1 194 ? -13.934 2.861 -6.335 1.00 87.19 194 ASP A N 1
ATOM 1454 C CA . ASP A 1 194 ? -14.187 3.965 -7.265 1.00 87.19 194 ASP A CA 1
ATOM 1455 C C . ASP A 1 194 ? -12.918 4.452 -7.991 1.00 87.19 194 ASP A C 1
ATOM 1457 O O . ASP A 1 194 ? -13.001 4.928 -9.124 1.00 87.19 194 ASP A O 1
ATOM 1461 N N . ALA A 1 195 ? -11.731 4.266 -7.400 1.00 89.50 195 ALA A N 1
ATOM 1462 C CA . ALA A 1 195 ? -10.448 4.606 -8.025 1.00 89.50 195 ALA A CA 1
ATOM 1463 C C . ALA A 1 195 ? -10.057 3.649 -9.169 1.00 89.50 195 ALA A C 1
ATOM 1465 O O . ALA A 1 195 ? -9.255 3.998 -10.039 1.00 89.50 195 ALA A O 1
ATOM 1466 N N . THR A 1 196 ? -10.630 2.441 -9.201 1.00 88.12 196 THR A N 1
ATOM 1467 C CA . THR A 1 196 ? -10.243 1.354 -10.117 1.00 88.12 196 THR A CA 1
ATOM 1468 C C . THR A 1 196 ? -10.145 1.771 -11.593 1.00 88.12 196 THR A C 1
ATOM 1470 O O . THR A 1 196 ? -9.120 1.476 -12.218 1.00 88.12 196 THR A O 1
ATOM 1473 N N . PRO A 1 197 ? -11.136 2.468 -12.191 1.00 89.50 197 PRO A N 1
ATOM 1474 C CA . PRO A 1 197 ? -11.058 2.860 -13.598 1.00 89.50 197 PRO A CA 1
ATOM 1475 C C . PRO A 1 197 ? -9.867 3.777 -13.907 1.00 89.50 197 PRO A C 1
ATOM 1477 O O . PRO A 1 197 ? -9.260 3.658 -14.974 1.00 89.50 197 PRO A O 1
ATOM 1480 N N . ALA A 1 198 ? -9.516 4.671 -12.979 1.00 92.88 198 ALA A N 1
ATOM 1481 C CA . ALA A 1 198 ? -8.403 5.598 -13.141 1.00 92.88 198 ALA A CA 1
ATOM 1482 C C . ALA A 1 198 ? -7.051 4.873 -13.018 1.00 92.88 198 ALA A C 1
ATOM 1484 O O . ALA A 1 198 ? -6.185 5.043 -13.878 1.00 92.88 198 ALA A O 1
ATOM 1485 N N . ILE A 1 199 ? -6.928 3.939 -12.065 1.00 92.00 199 ILE A N 1
ATOM 1486 C CA . ILE A 1 199 ? -5.752 3.061 -11.929 1.00 92.00 199 ILE A CA 1
ATOM 1487 C C . ILE A 1 199 ? -5.505 2.276 -13.224 1.00 92.00 199 ILE A C 1
ATOM 1489 O O . ILE A 1 199 ? -4.399 2.302 -13.766 1.00 92.00 199 ILE A O 1
ATOM 1493 N N . VAL A 1 200 ? -6.532 1.598 -13.752 1.00 91.31 200 VAL A N 1
ATOM 1494 C CA . VAL A 1 200 ? -6.426 0.805 -14.991 1.00 91.31 200 VAL A CA 1
ATOM 1495 C C . VAL A 1 200 ? -5.970 1.678 -16.158 1.00 91.31 200 VAL A C 1
ATOM 1497 O O . VAL A 1 200 ? -5.061 1.300 -16.902 1.00 91.31 200 VAL A O 1
ATOM 1500 N N . LYS A 1 201 ? -6.580 2.858 -16.313 1.00 94.31 201 LYS A N 1
ATOM 1501 C CA . LYS A 1 201 ? -6.241 3.811 -17.371 1.00 94.31 201 LYS A CA 1
ATOM 1502 C C . LYS A 1 201 ? -4.781 4.258 -17.278 1.00 94.31 201 LYS A C 1
ATOM 1504 O O . LYS A 1 201 ? -4.076 4.229 -18.288 1.00 94.31 201 LYS A O 1
ATOM 1509 N N . ASP A 1 202 ? -4.324 4.649 -16.095 1.00 96.00 202 ASP A N 1
ATOM 1510 C CA . ASP A 1 202 ? -3.001 5.247 -15.920 1.00 96.00 202 ASP A CA 1
ATOM 1511 C C . ASP A 1 202 ? -1.878 4.210 -15.992 1.00 96.00 202 ASP A C 1
ATOM 1513 O O . ASP A 1 202 ? -0.837 4.467 -16.606 1.00 96.00 202 ASP A O 1
ATOM 1517 N N . VAL A 1 203 ? -2.102 3.003 -15.460 1.00 93.81 203 VAL A N 1
ATOM 1518 C CA . VAL A 1 203 ? -1.174 1.874 -15.624 1.00 93.81 203 VAL A CA 1
ATOM 1519 C C . VAL A 1 203 ? -1.060 1.488 -17.096 1.00 93.81 203 VAL A C 1
ATOM 1521 O O . VAL A 1 203 ? 0.055 1.356 -17.604 1.00 93.81 203 VAL A O 1
ATOM 1524 N N . LYS A 1 204 ? -2.182 1.387 -17.820 1.00 93.50 204 LYS A N 1
ATOM 1525 C CA . LYS A 1 204 ? -2.170 1.104 -19.262 1.00 93.50 204 LYS A CA 1
ATOM 1526 C C . LYS A 1 204 ? -1.452 2.196 -20.048 1.00 93.50 204 LYS A C 1
ATOM 1528 O O . LYS A 1 204 ? -0.657 1.885 -20.930 1.00 93.50 204 LYS A O 1
ATOM 1533 N N . SER A 1 205 ? -1.687 3.464 -19.715 1.00 95.50 205 SER A N 1
ATOM 1534 C CA . SER A 1 205 ? -1.027 4.595 -20.372 1.00 95.50 205 SER A CA 1
ATOM 1535 C C . SER A 1 205 ? 0.482 4.636 -20.112 1.00 95.50 205 SER A C 1
ATOM 1537 O O . SER A 1 205 ? 1.236 5.048 -20.989 1.00 95.50 205 SER A O 1
ATOM 1539 N N . THR A 1 206 ? 0.929 4.234 -18.921 1.00 95.44 206 THR A N 1
ATOM 1540 C CA . THR A 1 206 ? 2.338 4.355 -18.511 1.00 95.44 206 THR A CA 1
ATOM 1541 C C . THR A 1 206 ? 3.153 3.120 -18.882 1.00 95.44 206 THR A C 1
ATOM 1543 O O . THR A 1 206 ? 4.285 3.239 -19.347 1.00 95.44 206 THR A O 1
ATOM 1546 N N . TYR A 1 207 ? 2.578 1.933 -18.697 1.00 93.19 207 TYR A N 1
ATOM 1547 C CA . TYR A 1 207 ? 3.274 0.650 -18.796 1.00 93.19 207 TYR A CA 1
ATOM 1548 C C . TYR A 1 207 ? 2.753 -0.248 -19.924 1.00 93.19 207 TYR A C 1
ATOM 1550 O O . TYR A 1 207 ? 3.328 -1.304 -20.174 1.00 93.19 207 TYR A O 1
ATOM 1558 N N . GLY A 1 208 ? 1.680 0.147 -20.616 1.00 90.50 208 GLY A N 1
ATOM 1559 C CA . GLY A 1 208 ? 1.123 -0.603 -21.746 1.00 90.50 208 GLY A CA 1
ATOM 1560 C C . GLY A 1 208 ? 0.351 -1.869 -21.363 1.00 90.50 208 GLY A C 1
ATOM 1561 O O . GLY A 1 208 ? -0.060 -2.606 -22.256 1.00 90.50 208 GLY A O 1
ATOM 1562 N N . VAL A 1 209 ? 0.141 -2.127 -20.068 1.00 87.12 209 VAL A N 1
ATOM 1563 C CA . VAL A 1 209 ? -0.584 -3.306 -19.571 1.00 87.12 209 VAL A CA 1
ATOM 1564 C C . VAL A 1 209 ? -2.023 -2.936 -19.244 1.00 87.12 209 VAL A C 1
ATOM 1566 O O . VAL A 1 209 ? -2.276 -2.010 -18.476 1.00 87.12 209 VAL A O 1
ATOM 1569 N N . ASP A 1 210 ? -2.969 -3.678 -19.813 1.00 86.88 210 ASP A N 1
ATOM 1570 C CA . ASP A 1 210 ? -4.388 -3.525 -19.508 1.00 86.88 210 ASP A CA 1
ATOM 1571 C C . ASP A 1 210 ? -4.789 -4.440 -18.349 1.00 86.88 210 ASP A C 1
ATOM 1573 O O . ASP A 1 210 ? -4.973 -5.643 -18.522 1.00 86.88 210 ASP A O 1
ATOM 1577 N N . LEU A 1 211 ? -4.924 -3.851 -17.162 1.00 83.94 211 LEU A N 1
ATOM 1578 C CA . LEU A 1 211 ? -5.386 -4.549 -15.962 1.00 83.94 211 LEU A CA 1
ATOM 1579 C C . LEU A 1 211 ? -6.908 -4.519 -15.803 1.00 83.94 211 LEU A C 1
ATOM 1581 O O . LEU A 1 211 ? -7.417 -5.039 -14.813 1.00 83.94 211 LEU A O 1
ATOM 1585 N N . GLY A 1 212 ? -7.635 -3.940 -16.765 1.00 83.19 212 GLY A N 1
ATOM 15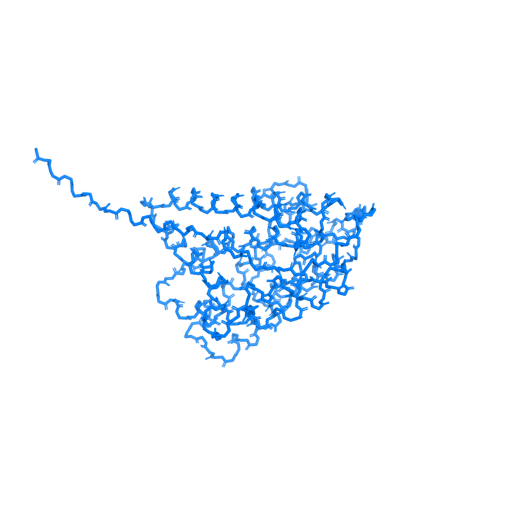86 C CA . GLY A 1 212 ? -9.088 -3.815 -16.745 1.00 83.19 212 GLY A CA 1
ATOM 1587 C C . GLY A 1 212 ? -9.795 -5.137 -16.458 1.00 83.19 212 GLY A C 1
ATOM 1588 O O . GLY A 1 212 ? -10.523 -5.196 -15.477 1.00 83.19 212 GLY A O 1
ATOM 1589 N N . PRO A 1 213 ? -9.542 -6.225 -17.208 1.00 79.00 213 PRO A N 1
ATOM 1590 C CA . PRO A 1 213 ? -10.198 -7.510 -16.962 1.00 79.00 213 PRO A CA 1
ATOM 1591 C C . PRO A 1 213 ? -9.974 -8.054 -15.547 1.00 79.00 213 PRO A C 1
ATOM 1593 O O . PRO A 1 213 ? -10.912 -8.546 -14.919 1.00 79.00 213 PRO A O 1
ATOM 1596 N N . LEU A 1 214 ? -8.751 -7.931 -15.021 1.00 77.19 214 LEU A N 1
ATOM 1597 C CA . LEU A 1 214 ? -8.437 -8.368 -13.665 1.00 77.19 214 LEU A CA 1
ATOM 1598 C C . LEU A 1 214 ? -9.152 -7.509 -12.625 1.00 77.19 214 LEU A C 1
ATOM 1600 O O . LEU A 1 214 ? -9.791 -8.042 -11.725 1.00 77.19 214 LEU A O 1
ATOM 1604 N N . PHE A 1 215 ? -9.013 -6.188 -12.717 1.00 76.25 215 PHE A N 1
ATOM 1605 C CA . PHE A 1 215 ? -9.595 -5.275 -11.742 1.00 76.25 215 PHE A CA 1
ATOM 1606 C C . PHE A 1 215 ? -11.120 -5.298 -11.818 1.00 76.25 215 PHE A C 1
ATOM 1608 O O . PHE A 1 215 ? -11.774 -5.247 -10.786 1.00 76.25 215 PHE A O 1
ATOM 1615 N N . THR A 1 216 ? -11.703 -5.482 -13.002 1.00 70.69 216 THR A N 1
ATOM 1616 C CA . THR A 1 216 ? -13.126 -5.772 -13.139 1.00 70.69 216 THR A CA 1
ATOM 1617 C C . THR A 1 216 ? -13.460 -7.058 -12.401 1.00 70.69 216 THR A C 1
ATOM 1619 O O . THR A 1 216 ? -14.309 -7.012 -11.530 1.00 70.69 216 THR A O 1
ATOM 1622 N N . ALA A 1 217 ? -12.768 -8.176 -12.629 1.00 68.88 217 ALA A N 1
ATOM 1623 C CA . ALA A 1 217 ? -13.042 -9.414 -11.894 1.00 68.88 217 ALA A CA 1
ATOM 1624 C C . ALA A 1 217 ? -12.857 -9.283 -10.366 1.00 68.88 217 ALA A C 1
ATOM 1626 O O . ALA A 1 217 ? -13.580 -9.927 -9.608 1.00 68.88 217 ALA A O 1
ATOM 1627 N N . TRP A 1 218 ? -11.911 -8.456 -9.915 1.00 67.75 218 TRP A N 1
ATOM 1628 C CA . TRP A 1 218 ? -11.549 -8.315 -8.504 1.00 67.75 218 TRP A CA 1
ATOM 1629 C C . TRP A 1 218 ? -12.392 -7.281 -7.731 1.00 67.75 218 TRP A C 1
ATOM 1631 O O . TRP A 1 218 ? -12.748 -7.537 -6.580 1.00 67.75 218 TRP A O 1
ATOM 1641 N N . PHE A 1 219 ? -12.730 -6.145 -8.353 1.00 61.91 219 PHE A N 1
ATOM 1642 C CA . PHE A 1 219 ? -13.408 -4.995 -7.730 1.00 61.91 219 PHE A CA 1
ATOM 1643 C C . PHE A 1 219 ? -14.860 -4.790 -8.189 1.00 61.91 219 PHE A C 1
ATOM 1645 O O . PHE A 1 219 ? -15.675 -4.313 -7.400 1.00 61.91 219 PHE A O 1
ATOM 1652 N N . VAL A 1 220 ? -15.191 -5.109 -9.447 1.00 55.25 220 VAL A N 1
ATOM 1653 C CA . VAL A 1 220 ? -16.454 -4.680 -10.095 1.00 55.25 220 VAL A CA 1
ATOM 1654 C C . VAL A 1 220 ? -17.390 -5.857 -10.398 1.00 55.25 220 VAL A C 1
ATOM 1656 O O . VAL A 1 220 ? -18.607 -5.734 -10.291 1.00 55.25 220 VAL A O 1
ATOM 1659 N N . GLY A 1 221 ? -16.825 -7.023 -10.698 1.00 51.22 221 GLY A N 1
ATOM 1660 C CA . GLY A 1 221 ? -17.510 -8.209 -11.177 1.00 51.22 221 GLY A CA 1
ATOM 1661 C C . GLY A 1 221 ? -17.968 -8.160 -12.613 1.00 51.22 221 GLY A C 1
ATOM 1662 O O . GLY A 1 221 ? -18.735 -7.275 -12.965 1.00 51.22 221 GLY A O 1
ATOM 1663 N N . ASP A 1 222 ? -17.621 -9.173 -13.405 1.00 43.22 222 ASP A N 1
ATOM 1664 C CA . ASP A 1 222 ? -18.408 -9.467 -14.602 1.00 43.22 222 ASP A CA 1
ATOM 1665 C C . ASP A 1 222 ? -18.277 -10.940 -15.005 1.00 43.22 222 ASP A C 1
ATOM 1667 O O . ASP A 1 222 ? -17.469 -11.298 -15.852 1.00 43.22 222 ASP A O 1
ATOM 1671 N N . LEU A 1 223 ? -19.037 -11.816 -14.341 1.00 43.00 223 LEU A N 1
ATOM 1672 C CA . LEU A 1 223 ? -19.317 -13.190 -14.774 1.00 43.00 223 LEU A CA 1
ATOM 1673 C C . LEU A 1 223 ? -20.664 -13.600 -14.146 1.00 43.00 223 LEU A C 1
ATOM 1675 O O . LEU A 1 223 ? -20.711 -14.238 -13.102 1.00 43.00 223 LEU A O 1
ATOM 1679 N N . ILE A 1 224 ? -21.758 -13.248 -14.833 1.00 39.12 224 ILE A N 1
ATOM 1680 C CA . ILE A 1 224 ? -23.137 -13.728 -14.607 1.00 39.12 224 ILE A CA 1
ATOM 1681 C C . ILE A 1 224 ? -23.887 -13.043 -13.441 1.00 39.12 224 ILE A C 1
ATOM 1683 O O . ILE A 1 224 ? -23.943 -13.548 -12.329 1.00 39.12 224 ILE A O 1
ATOM 1687 N N . GLY A 1 225 ? -24.536 -11.915 -13.754 1.00 39.66 225 GLY A N 1
ATOM 1688 C CA . GLY A 1 225 ? -25.836 -11.497 -13.205 1.00 39.66 225 GLY A CA 1
ATOM 1689 C C . GLY A 1 225 ? -26.082 -11.635 -11.698 1.00 39.66 225 GLY A C 1
ATOM 1690 O O . GLY A 1 225 ? -26.880 -12.471 -11.304 1.00 39.66 225 GLY A O 1
ATOM 1691 N N . ASP A 1 226 ? -25.451 -10.781 -10.895 1.00 40.31 226 ASP A N 1
ATOM 1692 C CA . ASP A 1 226 ? -26.040 -10.096 -9.731 1.00 40.31 226 ASP A CA 1
ATOM 1693 C C . ASP A 1 226 ? -24.951 -9.187 -9.143 1.00 40.31 226 ASP A C 1
ATOM 1695 O O . ASP A 1 226 ? -23.908 -9.658 -8.691 1.00 40.31 226 ASP A O 1
ATOM 1699 N N . SER A 1 227 ? -25.168 -7.869 -9.144 1.00 42.66 227 SER A N 1
ATOM 1700 C CA . SER A 1 227 ? -24.166 -6.851 -8.768 1.00 42.66 227 SER A CA 1
ATOM 1701 C C . SER A 1 227 ? -23.697 -6.901 -7.303 1.00 42.66 227 SER A C 1
ATOM 1703 O O . SER A 1 227 ? -22.866 -6.093 -6.898 1.00 42.66 227 SER A O 1
ATOM 1705 N N . GLN A 1 228 ? -24.215 -7.836 -6.498 1.00 41.38 228 GLN A N 1
ATOM 1706 C CA . GLN A 1 228 ? -23.872 -8.010 -5.083 1.00 41.38 228 GLN A CA 1
ATOM 1707 C C . GLN A 1 228 ? -22.828 -9.109 -4.828 1.00 41.38 228 GLN A C 1
ATOM 1709 O O . GLN A 1 228 ? -22.186 -9.101 -3.780 1.00 41.38 228 GLN A O 1
ATOM 1714 N N . ALA A 1 229 ? -22.620 -10.045 -5.761 1.00 40.66 229 ALA A N 1
ATOM 1715 C CA . ALA A 1 229 ? -21.713 -11.179 -5.554 1.00 40.66 229 ALA A CA 1
ATOM 1716 C C . ALA A 1 229 ? -20.221 -10.824 -5.741 1.00 40.66 229 ALA A C 1
ATOM 1718 O O . ALA A 1 229 ? -19.352 -11.648 -5.469 1.00 40.66 229 ALA A O 1
ATOM 1719 N N . THR A 1 230 ? -19.908 -9.609 -6.203 1.00 48.44 230 THR A N 1
ATOM 1720 C CA . THR A 1 230 ? -18.664 -9.306 -6.932 1.00 48.44 230 THR A CA 1
ATOM 1721 C C . THR A 1 230 ? -17.760 -8.238 -6.320 1.00 48.44 230 THR A C 1
ATOM 1723 O O . THR A 1 230 ? -16.545 -8.348 -6.443 1.00 48.44 230 THR A O 1
ATOM 1726 N N . THR A 1 231 ? -18.291 -7.316 -5.512 1.00 58.28 231 THR A N 1
ATOM 1727 C CA . THR A 1 231 ? -17.491 -6.599 -4.494 1.00 58.28 231 THR A CA 1
ATOM 1728 C C . THR A 1 231 ? -16.948 -7.577 -3.436 1.00 58.28 231 THR A C 1
ATOM 1730 O O . THR A 1 231 ? -16.083 -7.229 -2.637 1.00 58.28 231 THR A O 1
ATOM 1733 N N . LEU A 1 232 ? -17.448 -8.819 -3.422 1.00 63.06 232 LEU A N 1
ATOM 1734 C CA . LEU A 1 232 ? -17.162 -9.830 -2.416 1.00 63.06 232 LEU A CA 1
ATOM 1735 C C . LEU A 1 232 ? -15.683 -10.202 -2.333 1.00 63.06 232 LEU A C 1
ATOM 1737 O O . LEU A 1 232 ? -15.206 -10.369 -1.221 1.00 63.06 232 LEU A O 1
ATOM 1741 N N . LEU A 1 233 ? -14.945 -10.334 -3.444 1.00 68.31 233 LEU A N 1
ATOM 1742 C CA . LEU A 1 233 ? -13.543 -10.761 -3.359 1.00 68.31 233 LEU A CA 1
ATOM 1743 C C . LEU A 1 233 ? -12.687 -9.670 -2.709 1.00 68.31 233 LEU A C 1
ATOM 1745 O O . LEU A 1 233 ? -12.068 -9.924 -1.678 1.00 68.31 233 LEU A O 1
ATOM 1749 N N . PHE A 1 234 ? 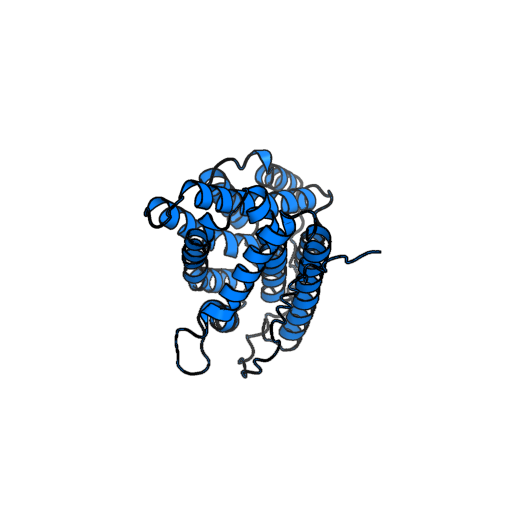-12.721 -8.447 -3.239 1.00 77.94 234 PHE A N 1
ATOM 1750 C CA . PHE A 1 234 ? -12.025 -7.313 -2.633 1.00 77.94 234 PHE A CA 1
ATOM 1751 C C . PHE A 1 234 ? -12.480 -7.052 -1.189 1.00 77.94 234 PHE A C 1
ATOM 1753 O O . PHE A 1 234 ? -11.643 -6.929 -0.292 1.00 77.94 234 PHE A O 1
ATOM 1760 N N . GLN A 1 235 ? -13.792 -7.045 -0.925 1.00 81.31 235 GLN A N 1
ATOM 1761 C CA . GLN A 1 235 ? -14.286 -6.855 0.439 1.00 81.31 235 GLN A CA 1
ATOM 1762 C C . GLN A 1 235 ? -13.915 -8.020 1.348 1.00 81.31 235 GLN A C 1
ATOM 1764 O O . GLN A 1 235 ? -13.572 -7.767 2.489 1.00 81.31 235 GLN A O 1
ATOM 1769 N N . SER A 1 236 ? -13.869 -9.266 0.874 1.00 83.00 236 SER A N 1
ATOM 1770 C CA . SER A 1 236 ? -13.415 -10.399 1.689 1.00 83.00 236 SER A CA 1
ATOM 1771 C C . SER A 1 236 ? -11.952 -10.248 2.092 1.00 83.00 236 SER A C 1
ATOM 1773 O O . SER A 1 236 ? -11.614 -10.498 3.246 1.00 83.00 236 SER A O 1
ATOM 1775 N N . THR A 1 237 ? -11.095 -9.764 1.184 1.00 86.69 237 THR A N 1
ATOM 1776 C CA . THR A 1 237 ? -9.697 -9.457 1.495 1.00 86.69 237 THR A CA 1
ATOM 1777 C C . THR A 1 237 ? -9.599 -8.363 2.557 1.00 86.69 237 THR A C 1
ATOM 1779 O O . THR A 1 237 ? -8.855 -8.504 3.525 1.00 86.69 237 THR A O 1
ATOM 1782 N N . ARG A 1 238 ? -10.398 -7.299 2.431 1.00 90.44 238 ARG A N 1
ATOM 1783 C CA . ARG A 1 238 ? -10.454 -6.215 3.421 1.00 90.44 238 ARG A CA 1
ATOM 1784 C C . ARG A 1 238 ? -11.013 -6.682 4.764 1.00 90.44 238 ARG A C 1
ATOM 1786 O O . ARG A 1 238 ? -10.429 -6.392 5.800 1.00 90.44 238 ARG A O 1
ATOM 1793 N N . THR A 1 239 ? -12.096 -7.448 4.770 1.00 93.00 239 THR A N 1
ATOM 1794 C CA . THR A 1 239 ? -12.665 -8.043 5.981 1.00 93.00 239 THR A CA 1
ATOM 1795 C C . THR A 1 239 ? -11.651 -8.955 6.665 1.00 93.00 239 THR A C 1
ATOM 1797 O O . THR A 1 239 ? -11.531 -8.901 7.885 1.00 93.00 239 THR A O 1
ATOM 1800 N N . ALA A 1 240 ? -10.879 -9.745 5.912 1.00 93.56 240 ALA A N 1
ATOM 1801 C CA . ALA A 1 240 ? -9.787 -10.535 6.473 1.00 93.56 240 ALA A CA 1
ATOM 1802 C C . ALA A 1 240 ? -8.722 -9.637 7.121 1.00 93.56 240 ALA A C 1
ATOM 1804 O O . ALA A 1 240 ? -8.280 -9.934 8.226 1.00 93.56 240 ALA A O 1
ATOM 1805 N N . ALA A 1 241 ? -8.363 -8.507 6.500 1.00 95.25 241 ALA A N 1
ATOM 1806 C CA . ALA A 1 241 ? -7.446 -7.544 7.105 1.00 95.25 241 ALA A CA 1
ATOM 1807 C C . ALA A 1 241 ? -7.989 -6.937 8.412 1.00 95.25 241 ALA A C 1
ATOM 1809 O O . ALA A 1 241 ? -7.249 -6.847 9.390 1.00 95.25 241 ALA A O 1
ATOM 1810 N N . LEU A 1 242 ? -9.282 -6.602 8.462 1.00 97.00 242 LEU A N 1
ATOM 1811 C CA . LEU A 1 242 ? -9.947 -6.120 9.677 1.00 97.00 242 LEU A CA 1
ATOM 1812 C C . LEU A 1 242 ? -9.977 -7.186 10.784 1.00 97.00 242 LEU A C 1
ATOM 1814 O O . LEU A 1 242 ? -9.692 -6.899 11.940 1.00 97.00 242 LEU A O 1
ATOM 1818 N N . VAL A 1 243 ? -10.288 -8.438 10.449 1.00 97.38 243 VAL A N 1
ATOM 1819 C CA . VAL A 1 243 ? -10.259 -9.540 11.426 1.00 97.38 243 VAL A CA 1
ATOM 1820 C C . VAL A 1 243 ? -8.835 -9.786 11.927 1.00 97.38 243 VAL A C 1
ATOM 1822 O O . VAL A 1 243 ? -8.622 -9.967 13.128 1.00 97.38 243 VAL A O 1
ATOM 1825 N N . ASN A 1 244 ? -7.853 -9.744 11.025 1.00 98.06 244 ASN A N 1
ATOM 1826 C CA . ASN A 1 244 ? -6.447 -9.880 11.373 1.00 98.06 244 ASN A CA 1
ATOM 1827 C C . ASN A 1 244 ? -5.978 -8.743 12.284 1.00 98.06 244 ASN A C 1
ATOM 1829 O O . ASN A 1 244 ? -5.233 -9.016 13.218 1.00 98.06 244 ASN A O 1
ATOM 1833 N N . SER A 1 245 ? -6.441 -7.502 12.110 1.00 98.38 245 SER A N 1
ATOM 1834 C CA . SER A 1 245 ? -6.064 -6.416 13.025 1.00 98.38 245 SER A CA 1
ATOM 1835 C C . SER A 1 245 ? -6.533 -6.690 14.460 1.00 98.38 245 SER A C 1
ATOM 1837 O O . SER A 1 245 ? -5.743 -6.573 15.395 1.00 98.38 245 SER A O 1
ATOM 1839 N N . PHE A 1 246 ? -7.758 -7.192 14.654 1.00 98.25 246 PHE A N 1
ATOM 1840 C CA . PHE A 1 246 ? -8.226 -7.619 15.981 1.00 98.25 246 PHE A CA 1
ATOM 1841 C C . PHE A 1 246 ? -7.419 -8.804 16.529 1.00 98.25 246 PHE A C 1
ATOM 1843 O O . PHE A 1 246 ? -7.125 -8.879 17.725 1.00 98.25 246 PHE A O 1
ATOM 1850 N N . GLY A 1 247 ? -7.037 -9.736 15.654 1.00 98.12 247 GLY A N 1
ATOM 1851 C CA . GLY A 1 247 ? -6.174 -10.859 16.002 1.00 98.12 247 GLY A CA 1
ATOM 1852 C C . GLY A 1 247 ? -4.762 -10.432 16.414 1.00 98.12 247 GLY A C 1
ATOM 1853 O O . GLY A 1 247 ? -4.169 -11.098 17.266 1.00 98.12 247 GLY A O 1
ATOM 1854 N N . LEU A 1 248 ? -4.226 -9.362 15.821 1.00 98.56 248 LEU A N 1
ATOM 1855 C CA . LEU A 1 248 ? -2.925 -8.772 16.139 1.00 98.56 248 LEU A CA 1
ATOM 1856 C C . LEU A 1 248 ? -2.959 -8.057 17.498 1.00 98.56 248 LEU A C 1
ATOM 1858 O O . LEU A 1 248 ? -2.079 -8.312 18.329 1.00 98.56 248 LEU A O 1
ATOM 1862 N N . GLN A 1 249 ? -4.017 -7.284 17.758 1.00 98.31 249 GLN A N 1
ATOM 1863 C CA . GLN A 1 249 ? -4.218 -6.547 19.011 1.00 98.31 249 GLN A CA 1
ATOM 1864 C C . GLN A 1 249 ? -4.379 -7.466 20.240 1.00 98.31 249 GLN A C 1
ATOM 1866 O O . GLN A 1 249 ? -4.145 -7.049 21.374 1.00 98.31 249 GLN A O 1
ATOM 1871 N N . ASN A 1 250 ? -4.764 -8.735 20.051 1.00 97.62 250 ASN A N 1
ATOM 1872 C CA . ASN A 1 250 ? -4.931 -9.702 21.138 1.00 97.62 250 ASN A CA 1
ATOM 1873 C C . ASN A 1 250 ? -3.664 -10.567 21.350 1.00 97.62 250 ASN A C 1
ATOM 1875 O O . ASN A 1 250 ? -3.348 -11.414 20.506 1.00 97.62 250 ASN A O 1
ATOM 1879 N N . PRO A 1 251 ? -2.982 -10.480 22.516 1.00 97.50 251 PRO A N 1
ATOM 1880 C CA . PRO A 1 251 ? -1.759 -11.243 22.789 1.00 97.50 251 PRO A CA 1
ATOM 1881 C C . PRO A 1 251 ? -1.904 -12.766 22.669 1.00 97.50 251 PRO A C 1
ATOM 1883 O O . PRO A 1 251 ? -0.934 -13.450 22.348 1.00 97.50 251 PRO A O 1
ATOM 1886 N N . ALA A 1 252 ? -3.098 -13.311 22.925 1.00 98.00 252 ALA A N 1
ATOM 1887 C CA . ALA A 1 252 ? -3.347 -14.749 22.855 1.00 98.00 252 ALA A CA 1
ATOM 1888 C C . ALA A 1 252 ? -3.406 -15.278 21.412 1.00 98.00 252 ALA A C 1
ATOM 1890 O O . ALA A 1 252 ? -3.124 -16.454 21.185 1.00 98.00 252 ALA A O 1
ATOM 1891 N N . THR A 1 253 ? -3.768 -14.428 20.448 1.00 97.88 253 THR A N 1
ATOM 1892 C CA . THR A 1 253 ? -3.907 -14.794 19.030 1.00 97.88 253 THR A CA 1
ATOM 1893 C C . THR A 1 253 ? -2.809 -14.213 18.150 1.00 97.88 253 THR A C 1
ATOM 1895 O O . THR A 1 253 ? -2.544 -14.789 17.100 1.00 97.88 253 THR A O 1
ATOM 1898 N N . ARG A 1 254 ? -2.108 -13.156 18.593 1.00 98.19 254 ARG A N 1
ATOM 1899 C CA . ARG A 1 254 ? -1.106 -12.415 17.807 1.00 98.19 254 ARG A CA 1
ATOM 1900 C C . ARG A 1 254 ? -0.160 -13.318 17.023 1.00 98.19 254 ARG A C 1
ATOM 1902 O O . ARG A 1 254 ? -0.008 -13.142 15.822 1.00 98.19 254 ARG A O 1
ATOM 1909 N N . GLY A 1 255 ? 0.456 -14.305 17.675 1.00 98.19 255 GLY A N 1
ATOM 1910 C CA . GLY A 1 255 ? 1.414 -15.200 17.014 1.00 98.19 255 GLY A CA 1
ATOM 1911 C C . GLY A 1 255 ? 0.808 -16.016 15.864 1.00 98.19 255 GLY A C 1
ATOM 1912 O O . GLY A 1 255 ? 1.444 -16.165 14.823 1.00 98.19 255 GLY A O 1
ATOM 1913 N N . VAL A 1 256 ? -0.424 -16.510 16.030 1.00 97.94 256 VAL A N 1
ATOM 1914 C CA . VAL A 1 256 ? -1.144 -17.247 14.978 1.00 97.94 256 VAL A CA 1
ATOM 1915 C C . VAL A 1 256 ? -1.550 -16.300 13.854 1.00 97.94 256 VAL A C 1
ATOM 1917 O O . VAL A 1 256 ? -1.326 -16.625 12.694 1.00 97.94 256 VAL A O 1
ATOM 1920 N N . THR A 1 257 ? -2.043 -15.109 14.187 1.00 98.38 257 THR A N 1
ATOM 1921 C CA . THR A 1 257 ? -2.421 -14.083 13.208 1.00 98.38 257 THR A CA 1
ATOM 1922 C C . THR A 1 257 ? -1.236 -13.646 12.346 1.00 98.38 257 THR A C 1
ATOM 1924 O O . THR A 1 257 ? -1.351 -13.552 11.129 1.00 98.38 257 THR A O 1
ATOM 1927 N N . VAL A 1 258 ? -0.056 -13.449 12.945 1.00 98.44 258 VAL A N 1
ATOM 1928 C CA . VAL A 1 258 ? 1.178 -13.145 12.198 1.00 98.44 258 VAL A CA 1
ATOM 1929 C C . VAL A 1 258 ? 1.527 -14.280 11.231 1.00 98.44 258 VAL A C 1
ATOM 1931 O O . VAL A 1 258 ? 1.914 -14.027 10.090 1.00 98.44 258 VAL A O 1
ATOM 1934 N N . ALA A 1 259 ? 1.401 -15.539 11.658 1.00 98.00 259 ALA A N 1
ATOM 1935 C CA . ALA A 1 259 ? 1.648 -16.682 10.782 1.00 98.00 259 ALA A CA 1
ATOM 1936 C C . ALA A 1 259 ? 0.624 -16.759 9.635 1.00 98.00 259 ALA A C 1
ATOM 1938 O O . ALA A 1 259 ? 1.005 -17.055 8.503 1.00 98.00 259 ALA A O 1
ATOM 1939 N N . GLU A 1 260 ? -0.643 -16.450 9.909 1.00 96.44 260 GLU A N 1
ATOM 1940 C CA . GLU A 1 260 ? -1.725 -16.416 8.924 1.00 96.44 260 GLU A CA 1
ATOM 1941 C C . GLU A 1 260 ? -1.517 -15.325 7.869 1.00 96.44 260 GLU A C 1
ATOM 1943 O O . GLU A 1 260 ? -1.535 -15.635 6.679 1.00 96.44 260 GLU A O 1
ATOM 1948 N N . ILE A 1 261 ? -1.222 -14.086 8.280 1.00 97.88 261 ILE A N 1
ATOM 1949 C CA . ILE A 1 261 ? -0.891 -12.973 7.373 1.00 97.88 261 ILE A CA 1
ATOM 1950 C C . ILE A 1 261 ? 0.258 -13.372 6.435 1.00 97.88 261 ILE A C 1
ATOM 1952 O O . ILE A 1 261 ? 0.166 -13.216 5.215 1.00 97.88 261 ILE A O 1
ATOM 1956 N N . ASN A 1 262 ? 1.325 -13.953 6.993 1.00 97.12 262 ASN A N 1
ATOM 1957 C CA . ASN A 1 262 ? 2.471 -14.404 6.206 1.00 97.12 262 ASN A CA 1
ATOM 1958 C C . ASN A 1 262 ? 2.094 -15.526 5.228 1.00 97.12 262 ASN A C 1
ATOM 1960 O O . ASN A 1 262 ? 2.478 -15.476 4.059 1.00 97.12 262 ASN A O 1
ATOM 1964 N N . ALA A 1 263 ? 1.337 -16.531 5.675 1.00 96.00 263 ALA A N 1
ATOM 1965 C CA . ALA A 1 263 ? 0.897 -17.633 4.824 1.00 96.00 263 ALA A CA 1
ATOM 1966 C C . ALA A 1 263 ? -0.011 -17.149 3.683 1.00 96.00 263 ALA A C 1
ATOM 1968 O O . ALA A 1 263 ? 0.148 -17.593 2.541 1.00 96.00 263 ALA A O 1
ATOM 1969 N N . LEU A 1 264 ? -0.915 -16.208 3.972 1.00 93.12 264 LEU A N 1
ATOM 1970 C CA . LEU A 1 264 ? -1.796 -15.586 2.991 1.00 93.12 264 LEU A CA 1
ATOM 1971 C C . LEU A 1 264 ? -0.986 -14.822 1.939 1.00 93.12 264 LEU A C 1
ATOM 1973 O O . LEU A 1 264 ? -1.177 -15.049 0.745 1.00 93.12 264 LEU A O 1
ATOM 1977 N N . PHE A 1 265 ? -0.033 -13.986 2.356 1.00 96.06 265 PHE A N 1
ATOM 1978 C CA . PHE A 1 265 ? 0.834 -13.243 1.440 1.00 96.06 265 PHE A CA 1
ATOM 1979 C C . PHE A 1 265 ? 1.679 -14.167 0.545 1.00 96.06 265 PHE A C 1
ATOM 1981 O O . PHE A 1 265 ? 1.752 -13.961 -0.670 1.00 96.06 265 PHE A O 1
ATOM 1988 N N . GLN A 1 266 ? 2.284 -15.216 1.111 1.00 96.12 266 GLN A N 1
ATOM 1989 C CA . GLN A 1 266 ? 3.099 -16.168 0.345 1.00 96.12 266 GLN A CA 1
ATOM 1990 C C . GLN A 1 266 ? 2.258 -16.960 -0.664 1.00 96.12 266 GLN A C 1
ATOM 1992 O O . GLN A 1 266 ? 2.608 -17.039 -1.841 1.00 96.12 266 GLN A O 1
ATOM 1997 N N . THR A 1 267 ? 1.110 -17.489 -0.235 1.00 92.94 267 THR A N 1
ATOM 1998 C CA . THR A 1 267 ? 0.199 -18.238 -1.117 1.00 92.94 267 THR A CA 1
ATOM 1999 C C . THR A 1 267 ? -0.329 -17.353 -2.244 1.00 92.94 267 THR A C 1
ATOM 2001 O O . THR A 1 267 ? -0.394 -17.778 -3.398 1.00 92.94 267 THR A O 1
ATOM 2004 N N . SER A 1 268 ? -0.644 -16.096 -1.933 1.00 91.06 268 SER A N 1
ATOM 2005 C CA . SER A 1 268 ? -1.132 -15.135 -2.917 1.00 91.06 268 SER A CA 1
ATOM 2006 C C . SER A 1 268 ? -0.059 -14.780 -3.955 1.00 91.06 268 SER A C 1
ATOM 2008 O O . SER A 1 268 ? -0.369 -14.700 -5.140 1.00 91.06 268 SER A O 1
ATOM 2010 N N . ASN A 1 269 ? 1.217 -14.664 -3.564 1.00 93.38 269 ASN A N 1
ATOM 2011 C CA . ASN A 1 269 ? 2.315 -14.479 -4.523 1.00 93.38 269 ASN A CA 1
ATOM 2012 C C . ASN A 1 269 ? 2.477 -15.666 -5.479 1.00 93.38 269 ASN A C 1
ATOM 2014 O O . ASN A 1 269 ? 2.700 -15.459 -6.670 1.00 93.38 269 ASN A O 1
ATOM 2018 N N . VAL A 1 270 ? 2.317 -16.898 -4.986 1.00 93.50 270 VAL A N 1
ATOM 2019 C CA . VAL A 1 270 ? 2.328 -18.094 -5.844 1.00 93.50 270 VAL A CA 1
ATOM 2020 C C . VAL A 1 270 ? 1.175 -18.052 -6.848 1.00 93.50 270 VAL A C 1
ATOM 2022 O O . VAL A 1 270 ? 1.377 -18.356 -8.022 1.00 93.50 270 VAL A O 1
ATOM 2025 N N . ALA A 1 271 ? -0.023 -17.644 -6.418 1.00 88.75 271 ALA A N 1
ATOM 2026 C CA . ALA A 1 271 ? -1.165 -17.495 -7.316 1.00 88.75 271 ALA A CA 1
ATOM 2027 C C . ALA A 1 271 ? -0.904 -16.436 -8.401 1.00 88.75 271 ALA A C 1
ATOM 2029 O O . ALA A 1 271 ? -1.149 -16.705 -9.576 1.00 88.75 271 ALA A O 1
ATOM 2030 N N . LEU A 1 272 ? -0.330 -15.283 -8.040 1.00 90.62 272 LEU A N 1
ATOM 2031 C CA . LEU A 1 272 ? 0.055 -14.250 -9.007 1.00 90.62 272 LEU A CA 1
ATOM 2032 C C . LEU A 1 272 ? 1.090 -14.764 -10.019 1.00 90.62 272 LEU A C 1
ATOM 2034 O O . LEU A 1 272 ? 0.961 -14.508 -11.212 1.00 90.62 272 LEU A O 1
ATOM 2038 N N . ASP A 1 273 ? 2.084 -15.541 -9.583 1.00 91.38 273 ASP A N 1
ATOM 2039 C CA . ASP A 1 273 ? 3.059 -16.152 -10.497 1.00 91.38 273 ASP A CA 1
ATOM 2040 C C . ASP A 1 273 ? 2.400 -17.132 -11.485 1.00 91.38 273 ASP A C 1
ATOM 2042 O O . ASP A 1 273 ? 2.842 -17.261 -12.627 1.00 91.38 273 ASP A O 1
ATOM 2046 N N . VAL A 1 274 ? 1.348 -17.841 -11.064 1.00 87.38 274 VAL A N 1
ATOM 2047 C CA . VAL A 1 274 ? 0.562 -18.710 -11.954 1.00 87.38 274 VAL A CA 1
ATOM 2048 C C . VAL A 1 274 ? -0.257 -17.877 -12.939 1.00 87.38 274 VAL A C 1
ATOM 2050 O O . VAL A 1 274 ? -0.249 -18.184 -14.128 1.00 87.38 274 VAL A O 1
ATOM 2053 N N . MET A 1 275 ? -0.922 -16.816 -12.479 1.00 85.31 275 MET A N 1
ATOM 2054 C CA . MET A 1 275 ? -1.717 -15.927 -13.335 1.00 85.31 275 MET A CA 1
ATOM 2055 C C . MET A 1 275 ? -0.865 -15.265 -14.424 1.00 85.31 275 MET A C 1
ATOM 2057 O O . MET A 1 275 ? -1.264 -15.252 -15.588 1.00 85.31 275 MET A O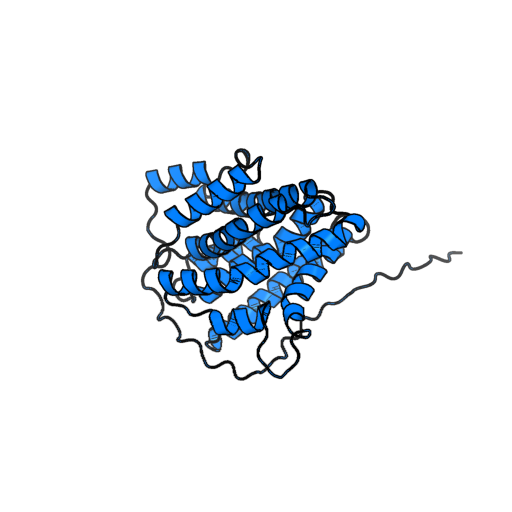 1
ATOM 2061 N N . GLU A 1 276 ? 0.332 -14.791 -14.076 1.00 89.06 276 GLU A N 1
ATOM 2062 C CA . GLU A 1 276 ? 1.280 -14.211 -15.036 1.00 89.06 276 GLU A CA 1
ATOM 2063 C C . GLU A 1 276 ? 1.718 -15.250 -16.079 1.00 89.06 276 GLU A C 1
ATOM 2065 O O . GLU A 1 276 ? 1.678 -14.995 -17.280 1.00 89.06 276 GLU A O 1
ATOM 2070 N N . LYS A 1 277 ? 2.047 -16.479 -15.651 1.00 89.06 277 LYS A N 1
ATOM 2071 C CA . LYS A 1 277 ? 2.390 -17.580 -16.575 1.00 89.06 277 LYS A CA 1
ATOM 2072 C C . LYS A 1 277 ? 1.250 -17.945 -17.526 1.00 89.06 277 LYS A C 1
ATOM 2074 O O . LYS A 1 277 ? 1.512 -18.445 -18.619 1.00 89.06 277 LYS A O 1
ATOM 2079 N N . LEU A 1 278 ? 0.004 -17.726 -17.112 1.00 85.31 278 LEU A N 1
ATOM 2080 C CA . LEU A 1 278 ? -1.191 -17.941 -17.926 1.00 85.31 278 LEU A CA 1
ATOM 2081 C C . LEU A 1 278 ? -1.553 -16.724 -18.801 1.00 85.31 278 LEU A C 1
ATOM 2083 O O . LEU A 1 278 ? -2.524 -16.805 -19.551 1.00 85.31 278 LEU A O 1
ATOM 2087 N N . GLY A 1 279 ? -0.797 -15.621 -18.734 1.00 81.19 279 GLY A N 1
ATOM 2088 C CA . GLY A 1 279 ? -1.059 -14.392 -19.494 1.00 81.19 279 GLY A CA 1
ATOM 2089 C C . GLY A 1 279 ? -2.299 -13.627 -19.024 1.00 81.19 279 GLY A C 1
ATOM 2090 O O . GLY A 1 279 ? -2.971 -12.967 -19.817 1.00 81.19 279 GLY A O 1
ATOM 2091 N N . GLN A 1 280 ? -2.658 -13.775 -17.747 1.00 78.00 280 GLN A N 1
ATOM 2092 C CA . GLN A 1 280 ? -3.790 -13.071 -17.138 1.00 78.00 280 GLN A CA 1
ATOM 2093 C C . GLN A 1 280 ? -3.387 -11.721 -16.531 1.00 78.00 280 GLN A C 1
ATOM 2095 O O . GLN A 1 280 ? -4.268 -10.905 -16.262 1.00 78.00 280 GLN A O 1
ATOM 2100 N N . ILE A 1 281 ? -2.083 -11.503 -16.313 1.00 76.94 281 ILE A N 1
ATOM 2101 C CA . ILE A 1 281 ? -1.464 -10.284 -15.769 1.00 76.94 281 ILE A CA 1
ATOM 2102 C C . ILE A 1 281 ? -0.076 -10.067 -16.350 1.00 76.94 281 ILE A C 1
ATOM 2104 O O . ILE A 1 281 ? 0.545 -11.061 -16.781 1.00 76.94 281 ILE A O 1
#

Foldseek 3Di:
DDDPPDPDDPPPPPPVDPPPPDPDPFWPFDAQDPALADDDDPVNLVVLLVLLPLVQLDWLVNLLVSLVVLLVSALAQRHLSNLQSQLLNLLSVQLVVLLVVPPAPDSVLSGLLSSQLSSLLSNLSSCVSVVHDHDPLSVVLVVVSGVSNFASVLSNVSVVLSSLLPSNLVSCLVSVPDPVRVVVLVSSVVSSLVSLVSSQVSCCVRHVTRCPSVSCQARQDDDDDDRPVRNCNVVVSSVLSVVLSVLCNDPVRNVVSVVSSVVVSVVVSVVSVVCVVVSND

InterPro domains:
  IPR006311 Twin-arginine translocation pathway, signal sequence [PS51318] (1-30)
  IPR046037 Protein of unknown function DUF5995 [PF19458] (62-207)